Protein AF-A0A8J1LVQ1-F1 (afdb_monomer)

Secondary structure (DSSP, 8-state):
--------PPP---PPP---------S--TTSSS-SS--HHHHHHHHHHHHSTT-SPS--EEEESS--S-SEEEEEEE-GGG-EEEEEEEEEHHHHTTS-HHHHHHHHHHHHHHHHHHHTT-PPTT-TTSHHHHH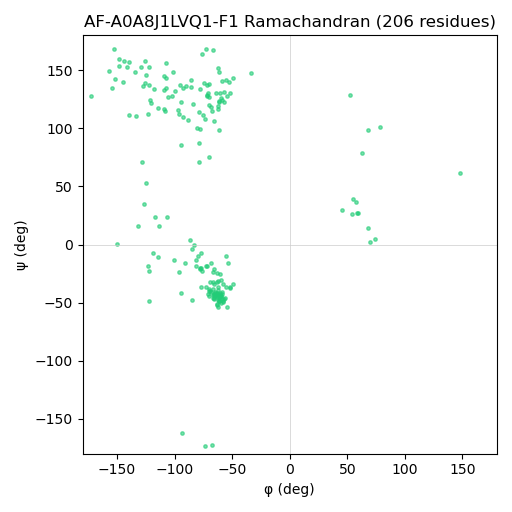HHHHHHHHH-----SS---HHHHHHH--EEEEESSTT--EEEESSS----TTSTTHHHHHHHT---EEEEE--

pLDDT: mean 83.41, std 20.96, range [28.72, 98.12]

Foldseek 3Di:
DDDDDDDDDDDDDDDDDPDDDDDDDDDPQPQQDDDLDDPLLVLCCVCCVPQVVVLQDDEAEEEDQPDLPDQKDKDFDADPPRAGPHIYIYGYSQQSSVDGSLVVSLRSVLNVLLSSCRSVVNQDPPDSCDPSNVVSQVVCCVNRVRDRDPDDPSPVSSQVLQQWWWFWPWPVRDIDTHNDPDADDPVDPCVVVCCVPTVTGTDTDGHD

Nearest PDB structures (foldseek):
  6mdx-assembly1_A  TM=6.547E-01  e=2.064E-19  Homo sapiens
  6mdw-assembly1_A  TM=6.511E-01  e=7.606E-19  Homo sapiens
  3o0y-assembly2_B  TM=4.676E-01  e=1.220E+00  Colwellia psychrerythraea 34H
  5yfd-assembly2_B  TM=4.298E-01  e=2.797E+00  Desarmillaria tabescens

Solvent-accessible surface area (backbone atoms only — not comparable to full-atom values): 12864 Å² total; per-residue (Å²): 134,89,81,92,87,80,88,82,79,86,84,76,84,83,73,80,81,82,79,85,78,81,86,78,88,84,69,85,56,82,58,73,68,90,61,92,72,66,62,50,52,62,50,49,54,53,47,27,51,74,75,49,76,53,68,61,71,96,59,59,45,43,78,28,88,79,40,65,85,50,56,48,46,62,49,70,42,63,47,82,91,75,37,57,73,43,57,33,38,38,32,10,42,71,42,43,69,78,46,63,50,51,59,52,54,34,36,50,51,52,36,47,51,54,48,43,28,38,72,71,70,54,61,44,89,98,33,94,71,29,71,58,47,50,50,54,46,50,52,48,21,68,76,71,68,50,82,56,61,97,75,78,90,53,64,68,52,40,55,68,48,34,45,26,32,28,33,28,75,29,88,72,56,49,73,49,72,29,68,54,98,65,79,91,50,81,91,40,86,65,37,60,56,44,48,76,76,49,61,47,52,72,44,78,75,46,75,121

Radius of gyration: 24.04 Å; Cα contacts (8 Å, |Δi|>4): 274; chains: 1; bounding box: 46×49×93 Å

Mean predicted aligned error: 10.13 Å

Sequence (208 aa):
MRSYGTYFPMKTEKKMAAVNFRCRKSAPRVWETIDPYPDLQALFHEFNQRFFSGMLPEMEVKWSTKMTRAAGMTHHLLGDNDNCVQCKIHLSQPILELRPRRDTVESLLHEMIHAYLCVTKSKDPGDDHGPNFQHLMGILNETLGTNIAIQHNFHKEVEALKKHQWECDGPCKKIVKRARNLAPSAKERWFQEHEQTCGGNFIKTSEP

InterPro domains:
  IPR006640 SprT-like [PF10263] (40-152)
  IPR006640 SprT-like [SM00731] (38-205)
  IPR044245 SprT-like domain-containing protein Spartan [PTHR21220] (31-208)
  IPR055220 Spartan-like, zinc binding domain [PF22934] (163-204)

Organism: Xenopus laevis (NCBI:txid8355)

Structure (mmCIF, N/CA/C/O backbone):
data_AF-A0A8J1LVQ1-F1
#
_entry.id   AF-A0A8J1LVQ1-F1
#
loop_
_atom_site.group_PDB
_atom_site.id
_atom_site.type_symbol
_atom_site.label_atom_id
_atom_site.label_alt_id
_atom_site.label_comp_id
_atom_site.label_asym_id
_atom_site.label_entity_id
_atom_site.label_seq_id
_atom_site.pdbx_PDB_ins_code
_atom_site.Cartn_x
_atom_site.Cartn_y
_atom_site.Cartn_z
_atom_site.occupancy
_atom_site.B_iso_or_equiv
_atom_site.auth_seq_id
_atom_site.auth_comp_id
_atom_site.auth_asym_id
_atom_site.auth_atom_id
_atom_site.pdbx_PDB_model_num
ATOM 1 N N . MET A 1 1 ? -16.134 26.467 69.463 1.00 35.19 1 MET A N 1
ATOM 2 C CA . MET A 1 1 ? -16.869 26.673 68.193 1.00 35.19 1 MET A CA 1
ATOM 3 C C . MET A 1 1 ? -15.940 26.353 67.023 1.00 35.19 1 MET A C 1
ATOM 5 O O . MET A 1 1 ? -14.747 26.574 67.154 1.00 35.19 1 MET A O 1
ATOM 9 N N . ARG A 1 2 ? -16.522 25.774 65.961 1.00 29.47 2 ARG A N 1
ATOM 10 C CA . ARG A 1 2 ? -16.009 25.366 64.624 1.00 29.47 2 ARG A CA 1
ATOM 11 C C . ARG A 1 2 ? -14.903 26.278 64.042 1.00 29.47 2 ARG A C 1
ATOM 13 O O . ARG A 1 2 ? -14.929 27.467 64.313 1.00 29.47 2 ARG A O 1
ATOM 20 N N . SER A 1 3 ? -13.931 25.792 63.258 1.00 30.66 3 SER A N 1
ATOM 21 C CA . SER A 1 3 ? -14.021 25.383 61.829 1.00 30.66 3 SER A CA 1
ATOM 22 C C . SER A 1 3 ? -12.685 24.710 61.420 1.00 30.66 3 SER A C 1
ATOM 24 O O . SER A 1 3 ? -11.649 25.217 61.827 1.00 30.66 3 SER A O 1
ATOM 26 N N . TYR A 1 4 ? -12.580 23.504 60.836 1.00 28.72 4 TYR A N 1
ATOM 27 C CA . TYR A 1 4 ? -12.864 23.024 59.459 1.00 28.72 4 TYR A CA 1
ATOM 28 C C . TYR A 1 4 ? -12.210 23.808 58.300 1.00 28.72 4 TYR A C 1
ATOM 30 O O . TYR A 1 4 ? -12.410 25.016 58.198 1.00 28.72 4 TYR A O 1
ATOM 38 N N . GLY A 1 5 ? -11.519 23.080 57.399 1.00 28.94 5 GLY A N 1
ATOM 39 C CA . GLY A 1 5 ? -11.063 23.547 56.072 1.00 28.94 5 GLY A CA 1
ATOM 40 C C . GLY A 1 5 ? -9.736 22.926 55.586 1.00 28.94 5 GLY A C 1
ATOM 41 O O . GLY A 1 5 ? -8.716 23.594 55.616 1.00 28.94 5 GLY A O 1
ATOM 42 N N . THR A 1 6 ? -9.630 21.604 55.396 1.00 30.08 6 THR A N 1
ATOM 43 C CA . THR A 1 6 ? -9.779 20.862 54.112 1.00 30.08 6 THR A CA 1
ATOM 44 C C . THR A 1 6 ? -8.569 20.901 53.162 1.00 30.08 6 THR A C 1
ATOM 46 O O . THR A 1 6 ? -8.391 21.834 52.385 1.00 30.08 6 THR A O 1
ATOM 49 N N . TYR A 1 7 ? -7.814 19.795 53.177 1.00 28.86 7 TYR A N 1
ATOM 50 C CA . TYR A 1 7 ? -6.967 19.300 52.087 1.00 28.86 7 TYR A CA 1
ATOM 51 C C . TYR A 1 7 ? -7.825 19.015 50.840 1.00 28.86 7 TYR A C 1
ATOM 53 O O . TYR A 1 7 ? -8.829 18.307 50.934 1.00 28.86 7 TYR A O 1
ATOM 61 N N . PHE A 1 8 ? -7.413 19.516 49.675 1.00 29.88 8 PHE A N 1
ATOM 62 C CA . PHE A 1 8 ? -7.948 19.123 48.367 1.00 29.88 8 PHE A CA 1
ATOM 63 C C . PHE A 1 8 ? -7.025 18.067 47.734 1.00 29.88 8 PHE A C 1
ATOM 65 O O . PHE A 1 8 ? -5.882 18.397 47.421 1.00 29.88 8 PHE A O 1
ATOM 72 N N . PRO A 1 9 ? -7.477 16.821 47.502 1.00 31.97 9 PRO A N 1
ATOM 73 C CA . PRO A 1 9 ? -6.774 15.891 46.632 1.00 31.97 9 PRO A CA 1
ATOM 74 C C . PRO A 1 9 ? -7.180 16.092 45.163 1.00 31.97 9 PRO A C 1
ATOM 76 O O . PRO A 1 9 ? -8.350 16.325 44.844 1.00 31.97 9 PRO A O 1
ATOM 79 N N . MET A 1 10 ? -6.189 15.972 44.272 1.00 30.75 10 MET A N 1
ATOM 80 C CA . MET A 1 10 ? -6.348 15.931 42.816 1.00 30.75 10 MET A CA 1
ATOM 81 C C . MET A 1 10 ? -7.333 14.827 42.411 1.00 30.75 10 MET A C 1
ATOM 83 O O . MET A 1 10 ? -7.206 13.669 42.810 1.00 30.75 10 MET A O 1
ATOM 87 N N . LYS A 1 11 ? -8.329 15.200 41.605 1.00 32.69 11 LYS A N 1
ATOM 88 C CA . LYS A 1 11 ? -9.339 14.292 41.067 1.00 32.69 11 LYS A CA 1
ATOM 89 C C . LYS A 1 11 ? -8.835 13.580 39.805 1.00 32.69 11 LYS A C 1
ATOM 91 O O . LYS A 1 11 ? -8.587 14.211 38.786 1.00 32.69 11 LYS A O 1
ATOM 96 N N . THR A 1 12 ? -8.832 12.252 39.917 1.00 32.44 12 THR A N 1
ATOM 97 C CA . THR A 1 12 ? -9.333 11.250 38.956 1.00 32.44 12 THR A CA 1
ATOM 98 C C . THR A 1 12 ? -8.611 11.066 37.618 1.00 32.44 12 THR A C 1
ATOM 100 O O . THR A 1 12 ? -8.945 11.694 36.616 1.00 32.44 12 THR A O 1
ATOM 103 N N . GLU A 1 13 ? -7.755 10.042 37.585 1.00 31.84 13 GLU A N 1
ATOM 104 C CA . GLU A 1 13 ? -7.474 9.220 36.406 1.00 31.84 13 GLU A CA 1
ATOM 105 C C . GLU A 1 13 ? -8.759 8.505 35.949 1.00 31.84 13 GLU A C 1
ATOM 107 O O . GLU A 1 13 ? -9.385 7.762 36.713 1.00 31.84 13 GLU A O 1
ATOM 112 N N . LYS A 1 14 ? -9.165 8.697 34.690 1.00 35.66 14 LYS A N 1
ATOM 113 C CA . LYS A 1 14 ? -10.165 7.830 34.057 1.00 35.66 14 LYS A CA 1
ATOM 114 C C . LYS A 1 14 ? -9.476 6.529 33.651 1.00 35.66 14 LYS A C 1
ATOM 116 O O . LYS A 1 14 ? -8.812 6.468 32.622 1.00 35.66 14 LYS A O 1
ATOM 121 N N . LYS A 1 15 ? -9.646 5.489 34.469 1.00 32.44 15 LYS A N 1
ATOM 122 C CA . LYS A 1 15 ? -9.309 4.107 34.109 1.00 32.44 15 LYS A CA 1
ATOM 123 C C . LYS A 1 15 ? -10.114 3.699 32.874 1.00 32.44 15 LYS 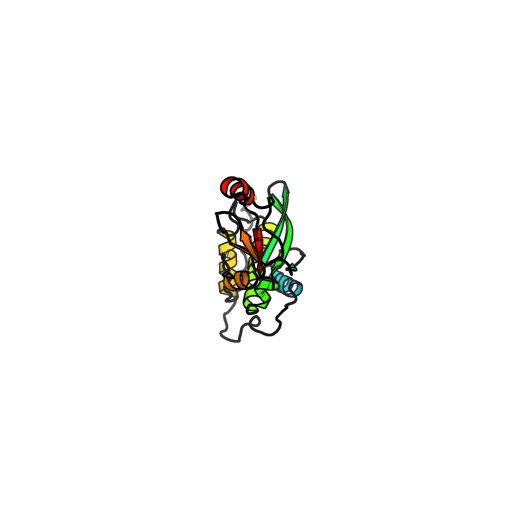A C 1
ATOM 125 O O . LYS A 1 15 ? -11.342 3.781 32.890 1.00 32.44 15 LYS A O 1
ATOM 130 N N . MET A 1 16 ? -9.427 3.252 31.825 1.00 32.31 16 MET A N 1
ATOM 131 C CA . MET A 1 16 ? -10.064 2.550 30.714 1.00 32.31 16 MET A CA 1
ATOM 132 C C . MET A 1 16 ? -10.750 1.293 31.254 1.00 32.31 16 MET A C 1
ATOM 134 O O . MET A 1 16 ? -10.144 0.500 31.975 1.00 32.31 16 MET A O 1
ATOM 138 N N . ALA A 1 17 ? -12.040 1.148 30.960 1.00 30.98 17 ALA A N 1
ATOM 139 C CA . ALA A 1 17 ? -12.800 -0.031 31.335 1.00 30.98 17 ALA A CA 1
ATOM 140 C C . ALA A 1 17 ? -12.293 -1.229 30.521 1.00 30.98 17 ALA A C 1
ATOM 142 O O . ALA A 1 17 ? -12.378 -1.234 29.295 1.00 30.98 17 ALA A O 1
ATOM 143 N N . ALA A 1 18 ? -11.770 -2.243 31.209 1.00 32.47 18 ALA A N 1
ATOM 144 C CA . ALA A 1 18 ? -11.443 -3.526 30.608 1.00 32.47 18 ALA A CA 1
ATOM 145 C C . ALA A 1 18 ? -12.742 -4.204 30.145 1.00 32.47 18 ALA A C 1
ATOM 147 O O . ALA A 1 18 ? -13.538 -4.677 30.961 1.00 32.47 18 ALA A O 1
ATOM 148 N N . VAL A 1 19 ? -12.978 -4.227 28.833 1.00 38.50 19 VAL A N 1
ATOM 149 C CA . VAL A 1 19 ? -14.066 -5.007 28.240 1.00 38.50 19 VAL A CA 1
ATOM 150 C C . VAL A 1 19 ? -13.639 -6.472 28.251 1.00 38.50 19 VAL A C 1
ATOM 152 O O . VAL A 1 19 ? -12.694 -6.877 27.582 1.00 38.50 19 VAL A O 1
ATOM 155 N N . ASN A 1 20 ? -14.322 -7.264 29.070 1.00 33.19 20 ASN A N 1
ATOM 156 C CA . ASN A 1 20 ? -14.016 -8.667 29.310 1.00 33.19 20 ASN A CA 1
ATOM 157 C C . ASN A 1 20 ? -14.553 -9.525 28.144 1.00 33.19 20 ASN A C 1
ATOM 159 O O . ASN A 1 20 ? -15.691 -9.998 28.180 1.00 33.19 20 ASN A O 1
ATOM 163 N N . PHE A 1 21 ? -13.762 -9.698 27.081 1.00 41.31 21 PHE A N 1
ATOM 164 C CA . PHE A 1 21 ? -14.104 -10.586 25.966 1.00 41.31 21 PHE A CA 1
ATOM 165 C C . PHE A 1 21 ? -13.784 -12.042 26.331 1.00 41.31 21 PHE A C 1
ATOM 167 O O . PHE A 1 21 ? -12.647 -12.501 26.260 1.00 41.31 21 PHE A O 1
ATOM 174 N N . ARG A 1 22 ? -14.810 -12.807 26.721 1.00 37.56 22 ARG A N 1
ATOM 175 C CA . ARG A 1 22 ? -14.699 -14.268 26.840 1.00 37.56 22 ARG A CA 1
ATOM 176 C C . ARG A 1 22 ? -14.527 -14.891 25.451 1.00 37.56 22 ARG A C 1
ATOM 178 O O . ARG A 1 22 ? -15.451 -14.878 24.641 1.00 37.56 22 ARG A O 1
ATOM 185 N N . CYS A 1 23 ? -13.365 -15.499 25.224 1.00 39.59 23 CYS A N 1
ATOM 186 C CA . CYS A 1 23 ? -13.054 -16.332 24.065 1.00 39.59 23 CYS A CA 1
ATOM 187 C C . CYS A 1 23 ? -13.969 -17.575 24.020 1.00 39.59 23 CYS A C 1
ATOM 189 O O . CYS A 1 23 ? -13.933 -18.420 24.916 1.00 39.59 23 CYS A O 1
ATOM 191 N N . ARG A 1 24 ? -14.797 -17.699 22.974 1.00 40.06 24 ARG A N 1
ATOM 192 C CA . ARG A 1 24 ? -15.451 -18.961 22.580 1.00 40.06 24 ARG A CA 1
ATOM 193 C C . ARG A 1 24 ? -14.757 -19.483 21.323 1.00 40.06 24 ARG A C 1
ATOM 195 O O . ARG A 1 24 ? -14.629 -18.752 20.346 1.00 40.06 24 ARG A O 1
ATOM 202 N N . LYS A 1 25 ? -14.304 -20.740 21.353 1.00 41.50 25 LYS A N 1
ATOM 203 C CA . LYS A 1 25 ? -13.626 -21.391 20.224 1.00 41.50 25 LYS A CA 1
ATOM 204 C C . LYS A 1 25 ? -14.600 -21.789 19.100 1.00 41.50 25 LYS A C 1
ATOM 206 O O . LYS A 1 25 ? -15.669 -22.328 19.368 1.00 41.50 25 LYS A O 1
ATOM 211 N N . SER A 1 26 ? -14.111 -21.559 17.875 1.00 50.88 26 SER A N 1
ATOM 212 C CA . SER A 1 26 ? -14.359 -22.233 16.584 1.00 50.88 26 SER A CA 1
ATOM 213 C C . SER A 1 26 ? -15.767 -22.225 15.969 1.00 50.88 26 SER A C 1
ATOM 215 O O . SER A 1 26 ? -16.447 -23.246 15.932 1.00 50.88 26 SER A O 1
ATOM 217 N N . ALA A 1 27 ? -16.110 -21.096 15.348 1.00 42.81 27 ALA A N 1
ATOM 218 C CA . ALA A 1 27 ? -16.734 -21.059 14.019 1.00 42.81 27 ALA A CA 1
ATOM 219 C C . ALA A 1 27 ? -15.662 -20.550 13.023 1.00 42.81 27 ALA A C 1
ATOM 221 O O . ALA A 1 27 ? -14.738 -19.871 13.492 1.00 42.81 27 ALA A O 1
ATOM 222 N N . PRO A 1 28 ? -15.730 -20.839 11.703 1.00 48.25 28 PRO A N 1
ATOM 223 C CA . PRO A 1 28 ? -14.916 -20.095 10.745 1.00 48.25 28 PRO A CA 1
ATOM 224 C C . PRO A 1 28 ? -15.163 -18.619 11.010 1.00 48.25 28 PRO A C 1
ATOM 226 O O . PRO A 1 28 ? -16.312 -18.202 11.210 1.00 48.25 28 PRO A O 1
ATOM 229 N N . ARG A 1 29 ? -14.087 -17.848 11.144 1.00 58.91 29 ARG A N 1
ATOM 230 C CA . ARG A 1 29 ? -14.242 -16.445 11.517 1.00 58.91 29 ARG A CA 1
ATOM 231 C C . ARG A 1 29 ? -15.117 -15.786 10.457 1.00 58.91 29 ARG A C 1
ATOM 233 O O . ARG A 1 29 ? -14.965 -16.085 9.279 1.00 58.91 29 ARG A O 1
ATOM 240 N N . VAL A 1 30 ? -16.022 -14.890 10.850 1.00 55.16 30 VAL A N 1
ATOM 241 C CA . VAL A 1 30 ? -16.975 -14.216 9.934 1.00 55.16 30 VAL A CA 1
ATOM 242 C C . VAL A 1 30 ? -16.261 -13.538 8.741 1.00 55.16 30 VAL A C 1
ATOM 244 O O . VAL A 1 30 ? -16.861 -13.245 7.715 1.00 55.16 30 VAL A O 1
ATOM 247 N N . TRP A 1 31 ? -14.946 -13.346 8.849 1.00 61.50 31 TRP A N 1
ATOM 248 C CA . TRP A 1 31 ? -14.039 -12.804 7.844 1.00 61.50 31 TRP A CA 1
ATOM 249 C C . TRP A 1 31 ? -13.483 -13.829 6.823 1.00 61.50 31 TRP A C 1
ATOM 251 O O . TRP A 1 31 ? -12.771 -13.419 5.908 1.00 61.50 31 TRP A O 1
ATOM 261 N N . GLU A 1 32 ? -13.782 -15.131 6.943 1.00 59.62 32 GLU A N 1
ATOM 262 C CA . GLU A 1 32 ? -13.185 -16.210 6.131 1.00 59.62 32 GLU A CA 1
ATOM 263 C C . GLU A 1 32 ? -13.958 -16.553 4.826 1.00 59.62 32 GLU A C 1
ATOM 265 O O . GLU A 1 32 ? -13.340 -17.122 3.934 1.00 59.62 32 GLU A O 1
ATOM 270 N N . THR A 1 33 ? -15.230 -16.148 4.626 1.00 55.62 33 THR A N 1
ATOM 271 C CA . THR A 1 33 ? -15.999 -16.178 3.333 1.00 55.62 33 THR A CA 1
ATOM 272 C C . THR A 1 33 ? -17.155 -15.136 3.397 1.00 55.62 33 THR A C 1
ATOM 274 O O . THR A 1 33 ? -17.589 -14.842 4.504 1.00 55.62 33 THR A O 1
ATOM 277 N N . ILE A 1 34 ? -17.687 -14.434 2.369 1.00 54.03 34 ILE A N 1
ATOM 278 C CA . ILE A 1 34 ? -18.205 -14.819 1.024 1.00 54.03 34 ILE A CA 1
ATOM 279 C C . ILE A 1 34 ? -18.033 -13.702 -0.053 1.00 54.03 34 ILE A C 1
ATOM 281 O O . ILE A 1 34 ? -18.391 -13.907 -1.206 1.00 54.03 34 ILE A O 1
ATOM 285 N N . ASP A 1 35 ? -17.459 -12.535 0.251 1.00 62.31 35 ASP A N 1
ATOM 286 C CA . ASP A 1 35 ? -17.369 -11.431 -0.728 1.00 62.31 35 ASP A CA 1
ATOM 287 C C . ASP A 1 35 ? -15.909 -11.111 -1.117 1.00 62.31 35 ASP A C 1
ATOM 289 O O . ASP A 1 35 ? -15.136 -10.727 -0.224 1.00 62.31 35 ASP A O 1
ATOM 293 N N . PRO A 1 36 ? -15.507 -11.277 -2.400 1.00 62.47 36 PRO A N 1
ATOM 294 C CA . PRO A 1 36 ? -14.182 -10.881 -2.885 1.00 62.47 36 PRO A CA 1
ATOM 295 C C . PRO A 1 36 ? -13.964 -9.360 -2.853 1.00 62.47 36 PRO A C 1
ATOM 297 O O . PRO A 1 36 ? -12.818 -8.923 -2.801 1.00 62.47 36 PRO A O 1
ATOM 300 N N . TYR A 1 37 ? -15.035 -8.561 -2.821 1.00 70.00 37 TYR A N 1
ATOM 301 C CA . TYR A 1 37 ? -14.987 -7.100 -2.805 1.00 70.00 37 TYR A CA 1
ATOM 302 C C . TYR A 1 37 ? -15.833 -6.535 -1.667 1.00 70.00 37 TYR A C 1
ATOM 304 O O . TYR A 1 37 ? -16.860 -5.909 -1.933 1.00 70.00 37 TYR A O 1
ATOM 312 N N . PRO A 1 38 ? -15.400 -6.699 -0.400 1.00 83.56 38 PRO A N 1
ATOM 313 C CA . PRO A 1 38 ? -16.098 -6.057 0.699 1.00 83.56 38 PRO A CA 1
ATOM 314 C C . PRO A 1 38 ? -16.351 -4.582 0.428 1.00 83.56 38 PRO A C 1
ATOM 316 O O . PRO A 1 38 ? -15.468 -3.866 -0.060 1.00 83.56 38 PRO A O 1
ATOM 319 N N . ASP A 1 39 ? -17.506 -4.116 0.886 1.00 90.88 39 ASP A N 1
ATOM 320 C CA . ASP A 1 39 ? -17.707 -2.701 1.146 1.00 90.88 39 ASP A CA 1
ATOM 321 C C . ASP A 1 39 ? -16.707 -2.252 2.227 1.00 90.88 39 ASP A C 1
ATOM 323 O O . ASP A 1 39 ? -16.891 -2.474 3.429 1.00 90.88 39 ASP A O 1
ATOM 327 N N . LEU A 1 40 ? -15.602 -1.656 1.774 1.00 94.44 40 LEU A N 1
ATOM 328 C CA . LEU A 1 40 ? -14.538 -1.167 2.645 1.00 94.44 40 LEU A CA 1
ATOM 329 C C . LEU A 1 40 ? -15.028 -0.059 3.571 1.00 94.44 40 LEU A C 1
ATOM 331 O O . LEU A 1 40 ? -14.548 0.042 4.698 1.00 94.44 40 LEU A O 1
ATOM 335 N N . GLN A 1 41 ? -15.983 0.753 3.115 1.00 95.88 41 GLN A N 1
ATOM 336 C CA . GLN A 1 41 ? -16.526 1.832 3.920 1.00 95.88 41 GLN A CA 1
ATOM 337 C C . GLN A 1 41 ? -17.377 1.245 5.052 1.00 95.88 41 GLN A C 1
ATOM 339 O O . GLN A 1 41 ? -17.237 1.670 6.197 1.00 95.88 41 GLN A O 1
ATOM 344 N N . ALA A 1 42 ? -18.203 0.232 4.781 1.00 93.56 42 ALA A N 1
ATOM 345 C CA . ALA A 1 42 ? -18.962 -0.469 5.819 1.00 93.56 42 ALA A CA 1
ATOM 346 C C . ALA A 1 42 ? -18.043 -1.160 6.843 1.00 93.56 42 ALA A C 1
ATOM 348 O O . ALA A 1 42 ? -18.231 -0.984 8.050 1.00 93.56 42 ALA A O 1
ATOM 349 N N . LEU A 1 43 ? -17.007 -1.875 6.378 1.00 93.25 43 LEU A N 1
ATOM 350 C CA . LEU A 1 43 ? -16.015 -2.504 7.261 1.00 93.25 43 LEU A CA 1
ATOM 351 C C . LEU A 1 43 ? -15.289 -1.478 8.134 1.00 93.25 43 LEU A C 1
ATOM 353 O O . LEU A 1 43 ? -15.136 -1.691 9.334 1.00 93.25 43 LEU A O 1
ATOM 357 N N . PHE A 1 44 ? -14.875 -0.352 7.550 1.00 96.50 44 PHE A N 1
ATOM 358 C CA . PHE A 1 44 ? -14.243 0.734 8.290 1.00 96.50 44 PHE A CA 1
ATOM 359 C C . PHE A 1 44 ? -15.140 1.245 9.422 1.00 96.50 44 PHE A C 1
ATOM 361 O O . PHE A 1 44 ? -14.675 1.373 10.553 1.00 96.50 44 PHE A O 1
ATOM 368 N N . HIS A 1 45 ? -16.426 1.498 9.152 1.00 96.12 45 HIS A N 1
ATOM 369 C CA . HIS A 1 45 ? -17.359 1.962 10.180 1.00 96.12 45 HIS A CA 1
ATOM 370 C C . HIS A 1 45 ? -17.528 0.932 11.301 1.00 96.12 45 HIS A C 1
ATOM 372 O O . HIS A 1 45 ? -17.471 1.293 12.478 1.00 96.12 45 HIS A O 1
ATOM 378 N N . GLU A 1 46 ? -17.684 -0.348 10.955 1.00 93.75 46 GLU A N 1
ATOM 379 C CA . GLU A 1 46 ? -17.790 -1.433 11.934 1.00 93.75 46 GLU A CA 1
ATOM 380 C C . GLU A 1 46 ? -16.540 -1.514 12.821 1.00 93.75 46 GLU A C 1
ATOM 382 O O . GLU A 1 46 ? -16.642 -1.534 14.052 1.00 93.75 46 GLU A O 1
ATOM 387 N N . PHE A 1 47 ? -15.355 -1.528 12.211 1.00 94.94 47 PHE A N 1
ATOM 388 C CA . PHE A 1 47 ? -14.086 -1.622 12.926 1.00 94.94 47 PHE A CA 1
ATOM 389 C C . PHE A 1 47 ? -13.807 -0.377 13.761 1.00 94.94 47 PHE A C 1
ATOM 391 O O . PHE A 1 47 ? -13.345 -0.504 14.894 1.00 94.94 47 PHE A O 1
ATOM 398 N N . ASN A 1 48 ? -14.144 0.814 13.264 1.00 96.88 48 ASN A N 1
ATOM 399 C CA . ASN A 1 48 ? -13.989 2.054 14.014 1.00 96.88 48 ASN A CA 1
ATOM 400 C C . ASN A 1 48 ? -14.779 1.994 15.327 1.00 96.88 48 ASN A C 1
ATOM 402 O O . ASN A 1 48 ? -14.224 2.225 16.401 1.00 96.88 48 ASN A O 1
ATOM 406 N N . GLN A 1 49 ? -16.054 1.601 15.260 1.00 95.44 49 GLN A N 1
ATOM 407 C CA . GLN A 1 49 ? -16.902 1.493 16.447 1.00 95.44 49 GLN A CA 1
ATOM 408 C C . GLN A 1 49 ? -16.419 0.408 17.413 1.00 95.44 49 GLN A C 1
ATOM 410 O O . GLN A 1 49 ? -16.372 0.631 18.621 1.00 95.44 49 GLN A O 1
ATOM 415 N N . ARG A 1 50 ? -16.044 -0.766 16.897 1.00 92.50 50 ARG A N 1
ATOM 416 C CA . ARG A 1 50 ? -15.685 -1.913 17.742 1.00 92.50 50 ARG A CA 1
ATOM 417 C C . ARG A 1 50 ? -14.293 -1.823 18.353 1.00 92.50 50 ARG A C 1
ATOM 419 O O . ARG A 1 50 ? -14.109 -2.284 19.475 1.00 92.50 50 ARG A O 1
ATOM 426 N N . PHE A 1 51 ? -13.326 -1.285 17.617 1.00 93.50 51 PHE A N 1
ATOM 427 C CA . PHE A 1 51 ? -11.904 -1.442 17.940 1.00 93.50 51 PHE A CA 1
ATOM 428 C C . PHE A 1 51 ? -11.169 -0.121 18.141 1.00 93.50 51 PHE A C 1
ATOM 430 O O . PHE A 1 51 ? -10.179 -0.086 18.864 1.00 93.50 51 PHE A O 1
ATOM 437 N N . PHE A 1 52 ? -11.682 0.973 17.578 1.00 95.56 52 PHE A N 1
ATOM 438 C CA . PHE A 1 52 ? -11.091 2.308 17.711 1.00 95.56 52 PHE A CA 1
ATOM 439 C C . PHE A 1 52 ? -11.9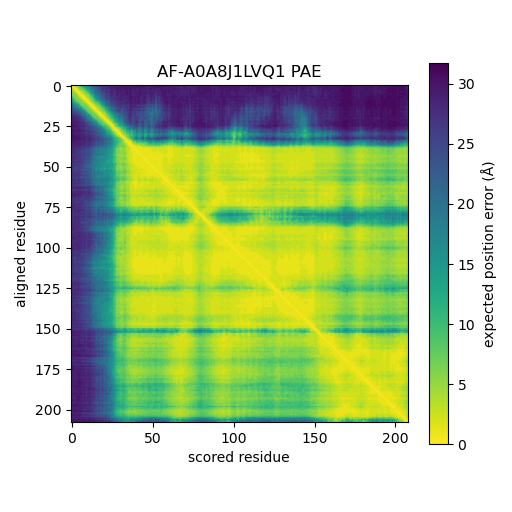87 3.267 18.509 1.00 95.56 52 PHE A C 1
ATOM 441 O O . PHE A 1 52 ? -11.779 4.478 18.496 1.00 95.56 52 PHE A O 1
ATOM 448 N N . SER A 1 53 ? -12.977 2.731 19.237 1.00 94.88 53 SER A N 1
ATOM 449 C CA . SER A 1 53 ? -13.915 3.479 20.094 1.00 94.88 53 SER A CA 1
ATOM 450 C C . SER A 1 53 ? -14.653 4.624 19.382 1.00 94.88 53 SER A C 1
ATOM 452 O O . SER A 1 53 ? -15.019 5.613 20.014 1.00 94.88 53 SER A O 1
ATOM 454 N N . GLY A 1 54 ? -14.830 4.528 18.062 1.00 95.56 54 GLY A N 1
ATOM 455 C CA . GLY A 1 54 ? -15.428 5.588 17.253 1.00 95.56 54 GLY A CA 1
ATOM 456 C C . GLY A 1 54 ? -14.573 6.856 17.131 1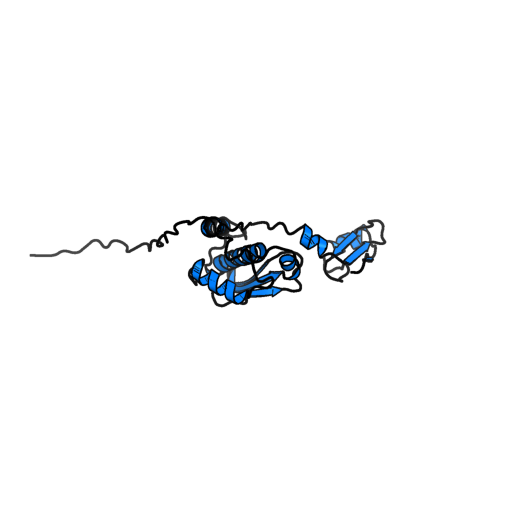.00 95.56 54 GLY A C 1
ATOM 457 O O . GLY A 1 54 ? -15.098 7.888 16.725 1.00 95.56 54 GLY A O 1
ATOM 458 N N . MET A 1 55 ? -13.286 6.815 17.499 1.00 94.62 55 MET A N 1
ATOM 459 C CA . MET A 1 55 ? -12.407 7.991 17.481 1.00 94.62 55 MET A CA 1
ATOM 460 C C . MET A 1 55 ? -11.908 8.364 16.084 1.00 94.62 55 MET A C 1
ATOM 462 O O . MET A 1 55 ? -11.485 9.502 15.881 1.00 94.62 55 MET A O 1
ATOM 466 N N . LEU A 1 56 ? -11.935 7.438 15.118 1.00 94.94 56 LEU A N 1
ATOM 467 C CA . LEU A 1 56 ? -11.586 7.783 13.743 1.00 94.94 56 LEU A CA 1
ATOM 468 C C . LEU A 1 56 ? -12.711 8.644 13.147 1.00 94.94 56 LEU A C 1
ATOM 470 O O . LEU A 1 56 ? -13.873 8.229 13.206 1.00 94.94 56 LEU A O 1
ATOM 474 N N . PRO A 1 57 ? -12.398 9.817 12.567 1.00 93.50 57 PRO A N 1
ATOM 475 C CA . PRO A 1 57 ? -13.394 10.637 11.897 1.00 93.50 57 PRO A CA 1
ATOM 476 C C . PRO A 1 57 ? -13.911 9.928 10.645 1.00 93.50 57 PRO A C 1
ATOM 478 O O . PRO A 1 57 ? -13.316 8.963 10.156 1.00 93.50 57 PRO A O 1
ATOM 481 N N . GLU A 1 58 ? -15.002 10.447 10.090 1.00 92.25 58 GLU A N 1
ATOM 482 C CA . GLU A 1 58 ? -15.431 10.041 8.758 1.00 92.25 58 GLU A CA 1
ATOM 483 C C . GLU A 1 58 ? -14.300 10.309 7.754 1.00 92.25 58 GLU A C 1
ATOM 485 O O . GLU A 1 58 ? -13.789 11.427 7.642 1.00 92.25 58 GLU A O 1
ATOM 490 N N . MET A 1 59 ? -13.867 9.259 7.057 1.00 93.50 59 MET A N 1
ATOM 491 C CA . MET A 1 59 ? -12.776 9.335 6.095 1.00 93.50 59 MET A CA 1
ATOM 492 C C . MET A 1 59 ? -13.015 8.433 4.895 1.00 93.50 59 MET A C 1
ATOM 494 O O . MET A 1 59 ? -13.764 7.457 4.950 1.00 93.50 59 MET A O 1
ATOM 498 N N . GLU A 1 60 ? -12.340 8.774 3.801 1.00 95.31 60 GLU A N 1
ATOM 499 C CA . GLU A 1 60 ? -12.371 7.985 2.580 1.00 95.31 60 GLU A CA 1
ATOM 500 C C . GLU A 1 60 ? -11.623 6.666 2.782 1.00 95.31 60 GLU A C 1
ATOM 502 O O . GLU A 1 60 ? -10.413 6.676 3.027 1.00 95.31 60 GLU A O 1
ATOM 507 N N . VAL A 1 61 ? -12.335 5.550 2.599 1.00 97.44 61 VAL A N 1
ATOM 508 C CA . VAL A 1 61 ? -11.746 4.213 2.507 1.00 97.44 61 VAL A CA 1
ATOM 509 C C . VAL A 1 61 ? -12.151 3.582 1.179 1.00 97.44 61 VAL A C 1
ATOM 511 O O . VAL A 1 61 ? -13.328 3.319 0.942 1.00 97.44 61 VAL A O 1
ATOM 514 N N . LYS A 1 62 ? -11.191 3.382 0.268 1.00 96.62 62 LYS A N 1
ATOM 515 C CA . LYS A 1 62 ? -11.487 2.967 -1.117 1.00 96.62 62 LYS A CA 1
ATOM 516 C C . LYS A 1 62 ? -10.515 1.938 -1.674 1.00 96.62 62 LYS A C 1
ATOM 518 O O . LYS A 1 62 ? -9.354 1.850 -1.283 1.00 96.62 62 LYS A O 1
ATOM 523 N N . TRP A 1 63 ? -10.995 1.210 -2.674 1.00 96.88 63 TRP A N 1
ATOM 524 C CA . TRP A 1 63 ? -10.163 0.385 -3.536 1.00 96.88 63 TRP A CA 1
ATOM 525 C C . TRP A 1 63 ? -9.322 1.248 -4.484 1.00 96.88 63 TRP A C 1
ATOM 527 O O . TRP A 1 63 ? -9.813 2.197 -5.097 1.00 96.88 63 TRP A O 1
ATOM 537 N N . SER A 1 64 ? -8.052 0.885 -4.640 1.00 96.00 64 SER A N 1
ATOM 538 C CA . SER A 1 64 ? -7.133 1.439 -5.628 1.00 96.00 64 SER A CA 1
ATOM 539 C C . SER A 1 64 ? -6.839 0.408 -6.707 1.00 96.00 64 SER A C 1
ATOM 541 O O . SER A 1 64 ? -6.183 -0.604 -6.463 1.00 96.00 64 SER A O 1
ATOM 543 N N . THR A 1 65 ? -7.240 0.718 -7.938 1.00 94.62 65 THR A N 1
ATOM 544 C CA . THR A 1 65 ? -6.959 -0.093 -9.136 1.00 94.62 65 THR A CA 1
ATOM 545 C C . THR A 1 65 ? -5.524 0.058 -9.648 1.00 94.62 65 THR A C 1
ATOM 547 O O . THR A 1 65 ? -5.111 -0.641 -10.570 1.00 94.62 65 THR A O 1
ATOM 550 N N . LYS A 1 66 ? -4.745 0.992 -9.082 1.00 93.81 66 LYS A N 1
ATOM 551 C CA . LYS A 1 66 ? -3.394 1.352 -9.558 1.00 93.81 66 LYS A CA 1
ATOM 552 C C . LYS A 1 66 ? -2.285 1.017 -8.562 1.00 93.81 66 LYS A C 1
ATOM 554 O O . LYS A 1 66 ? -1.110 1.125 -8.915 1.00 93.81 66 LYS A O 1
ATOM 559 N N . MET A 1 67 ? -2.630 0.659 -7.328 1.00 94.69 67 MET A N 1
ATOM 560 C CA . MET A 1 67 ? -1.662 0.293 -6.299 1.00 94.69 67 MET A CA 1
ATOM 561 C C . MET A 1 67 ? -1.192 -1.143 -6.541 1.00 94.69 67 MET A C 1
ATOM 563 O O . MET A 1 67 ? -1.983 -2.069 -6.452 1.00 94.69 67 MET A O 1
ATOM 567 N N . THR A 1 68 ? 0.086 -1.335 -6.871 1.00 94.00 68 THR A N 1
ATOM 568 C CA . THR A 1 68 ? 0.646 -2.658 -7.230 1.00 94.00 68 THR A CA 1
ATOM 569 C C . THR A 1 68 ? 1.947 -2.976 -6.488 1.00 94.00 68 THR A C 1
ATOM 571 O O . THR A 1 68 ? 2.732 -3.806 -6.938 1.00 94.00 68 THR A O 1
ATOM 574 N N . ARG A 1 69 ? 2.247 -2.242 -5.409 1.00 91.38 69 ARG A N 1
ATOM 575 C CA . ARG A 1 69 ? 3.499 -2.372 -4.634 1.00 91.38 69 ARG A CA 1
ATOM 576 C C . ARG A 1 69 ? 3.277 -2.666 -3.150 1.00 91.38 69 ARG A C 1
ATOM 578 O O . ARG A 1 69 ? 4.211 -3.102 -2.494 1.00 91.38 69 ARG A O 1
ATOM 585 N N . ALA A 1 70 ? 2.079 -2.401 -2.647 1.00 92.50 70 ALA A N 1
ATOM 586 C CA . ALA A 1 70 ? 1.653 -2.612 -1.269 1.00 92.50 70 ALA A CA 1
ATOM 587 C C . ALA A 1 70 ? 0.160 -2.954 -1.289 1.00 92.50 70 ALA A C 1
ATOM 589 O O . ALA A 1 70 ? -0.523 -2.553 -2.232 1.00 92.50 70 ALA A O 1
ATOM 590 N N . ALA A 1 71 ? -0.339 -3.689 -0.295 1.00 94.25 71 ALA A N 1
ATOM 591 C CA . ALA A 1 71 ? -1.762 -4.030 -0.224 1.00 94.25 71 ALA A CA 1
ATOM 592 C C . ALA A 1 71 ? -2.639 -2.919 0.363 1.00 94.25 71 ALA A C 1
ATOM 594 O O . ALA A 1 71 ? -3.846 -2.925 0.142 1.00 94.25 71 ALA A O 1
ATOM 595 N N . GLY A 1 72 ? -2.042 -1.970 1.075 1.00 95.44 72 GLY A N 1
ATOM 596 C CA . GLY A 1 72 ? -2.712 -0.832 1.681 1.00 95.44 72 GLY A CA 1
ATOM 597 C C . GLY A 1 72 ? -1.787 0.375 1.725 1.00 95.44 72 GLY A C 1
ATOM 598 O O . GLY A 1 72 ? -0.569 0.245 1.566 1.00 95.44 72 GLY A O 1
ATOM 599 N N . MET A 1 73 ? -2.385 1.554 1.852 1.00 95.81 73 MET A N 1
ATOM 600 C CA . MET A 1 73 ? -1.682 2.783 2.179 1.00 95.81 73 MET A CA 1
ATOM 601 C C . MET A 1 73 ? -2.625 3.773 2.849 1.00 95.81 73 MET A C 1
ATOM 603 O O . MET A 1 73 ? -3.718 4.056 2.346 1.00 95.81 73 MET A O 1
ATOM 607 N N . THR A 1 74 ? -2.139 4.370 3.929 1.00 95.31 74 THR A N 1
ATOM 608 C CA . THR A 1 74 ? -2.755 5.528 4.558 1.00 95.31 74 THR A CA 1
ATOM 609 C C . THR A 1 74 ? -2.112 6.803 4.021 1.00 95.31 74 THR A C 1
ATOM 611 O O . THR A 1 74 ? -0.901 7.008 4.083 1.00 95.31 74 THR A O 1
ATOM 614 N N . HIS A 1 75 ? -2.935 7.678 3.457 1.00 92.44 75 HIS A N 1
ATOM 615 C CA . HIS A 1 75 ? -2.536 8.995 2.991 1.00 92.44 75 HIS A CA 1
ATOM 616 C C . HIS A 1 75 ? -2.854 10.023 4.069 1.00 92.44 75 HIS A C 1
ATOM 618 O O . HIS A 1 75 ? -4.022 10.304 4.341 1.00 92.44 75 HIS A O 1
ATOM 624 N N . HIS A 1 76 ? -1.809 10.598 4.652 1.00 87.94 76 HIS A N 1
ATOM 625 C CA . HIS A 1 76 ? -1.920 11.644 5.657 1.00 87.94 76 HIS A CA 1
ATOM 626 C C . HIS A 1 76 ? -1.626 13.002 5.018 1.00 87.94 76 HIS A C 1
ATOM 628 O O . HIS A 1 76 ? -0.591 13.190 4.379 1.00 87.94 76 HIS A O 1
ATOM 634 N N . LEU A 1 77 ? -2.533 13.953 5.201 1.00 84.44 77 LEU A N 1
ATOM 635 C CA . LEU A 1 77 ? -2.272 15.370 5.026 1.00 84.44 77 LEU A CA 1
ATOM 636 C C . LEU A 1 77 ? -1.861 15.915 6.388 1.00 84.44 77 LEU A C 1
ATOM 638 O O . LEU A 1 77 ? -2.684 15.979 7.306 1.00 84.44 77 LEU A O 1
ATOM 642 N N . LEU A 1 78 ? -0.588 16.267 6.509 1.00 81.75 78 LEU A N 1
ATOM 643 C CA . LEU A 1 78 ? -0.043 16.875 7.712 1.00 81.75 78 LEU A CA 1
ATOM 644 C C . LEU A 1 78 ? -0.169 18.399 7.616 1.00 81.75 78 LEU A C 1
ATOM 646 O O . LEU A 1 78 ? 0.073 18.980 6.559 1.00 81.75 78 LEU A O 1
ATOM 650 N N . GLY A 1 79 ? -0.596 19.023 8.709 1.00 76.38 79 GLY A N 1
ATOM 651 C CA . GLY A 1 79 ? -0.555 20.470 8.900 1.00 76.38 79 GLY A CA 1
ATOM 652 C C . GLY A 1 79 ? 0.720 20.891 9.625 1.00 76.38 79 GLY A C 1
ATOM 653 O O . GLY A 1 79 ? 1.670 20.116 9.739 1.00 76.38 79 GLY A O 1
ATOM 654 N N . ASP A 1 80 ? 0.716 22.105 10.171 1.00 76.12 80 ASP A N 1
ATOM 655 C CA . ASP A 1 80 ? 1.842 22.615 10.954 1.00 76.12 80 ASP A CA 1
ATOM 656 C C . ASP A 1 80 ? 2.186 21.674 12.122 1.00 76.12 80 ASP A C 1
ATOM 658 O O . ASP A 1 80 ? 1.295 21.118 12.778 1.00 76.12 80 ASP A O 1
ATOM 662 N N . ASN A 1 81 ? 3.484 21.518 12.400 1.00 75.00 81 ASN A N 1
ATOM 663 C CA . ASN A 1 81 ? 4.027 20.628 13.435 1.00 75.00 81 ASN A CA 1
ATOM 664 C C . ASN A 1 81 ? 3.622 19.145 13.270 1.00 75.00 81 ASN A C 1
ATOM 666 O O . ASN A 1 81 ? 3.348 18.477 14.266 1.00 75.00 81 ASN A O 1
ATOM 670 N N . ASP A 1 82 ? 3.533 18.646 12.032 1.00 73.31 82 ASP A N 1
ATOM 671 C CA . ASP A 1 82 ? 3.246 17.239 11.698 1.00 73.31 82 ASP A CA 1
ATOM 672 C C . ASP A 1 82 ? 1.912 16.689 12.249 1.00 73.31 82 ASP A C 1
ATOM 674 O O . ASP A 1 82 ? 1.738 15.489 12.466 1.00 73.31 82 ASP A O 1
ATOM 678 N N . ASN A 1 83 ? 0.919 17.557 12.460 1.00 72.69 83 ASN A N 1
ATOM 679 C CA . ASN A 1 83 ? -0.412 17.144 1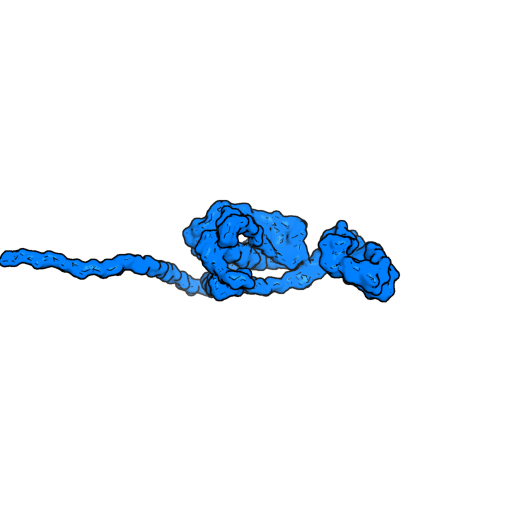2.923 1.00 72.69 83 ASN A CA 1
ATOM 680 C C . ASN A 1 83 ? -1.251 16.536 11.773 1.00 72.69 83 ASN A C 1
ATOM 682 O O . ASN A 1 83 ? -1.353 17.182 10.731 1.00 72.69 83 ASN A O 1
ATOM 686 N N . CYS A 1 84 ? -1.935 15.379 11.943 1.00 81.50 84 CYS A N 1
ATOM 687 C CA . CYS A 1 84 ? -2.910 14.921 10.918 1.00 81.50 84 CYS A CA 1
ATOM 688 C C . CYS A 1 84 ? -4.039 15.940 10.809 1.00 81.50 84 CYS A C 1
ATOM 690 O O . CYS A 1 84 ? -4.779 16.161 11.766 1.00 81.50 84 CYS A O 1
ATOM 692 N N . VAL A 1 85 ? -4.190 16.515 9.622 1.00 82.94 85 VAL A N 1
ATOM 693 C CA . VAL A 1 85 ? -5.335 17.346 9.242 1.00 82.94 85 VAL A CA 1
ATOM 694 C C . VAL A 1 85 ? -6.374 16.493 8.528 1.00 82.94 85 VAL A C 1
ATOM 696 O O . VAL A 1 85 ? -7.569 16.621 8.780 1.00 82.94 85 VAL A O 1
ATOM 699 N N . GLN A 1 86 ? -5.925 15.602 7.647 1.00 86.31 86 GLN A N 1
ATOM 700 C CA . GLN A 1 86 ? -6.794 14.679 6.930 1.00 86.31 86 GLN A CA 1
ATOM 701 C C . GLN A 1 86 ? -6.084 13.347 6.743 1.00 86.31 86 GLN A C 1
ATOM 703 O O . GLN A 1 86 ? -4.905 13.303 6.414 1.00 86.31 86 GLN A O 1
ATOM 708 N N . CYS A 1 87 ? -6.813 12.257 6.908 1.00 91.38 87 CYS A N 1
ATOM 709 C CA . CYS A 1 87 ? -6.299 10.911 6.749 1.00 91.38 87 CYS A CA 1
ATOM 710 C C . CYS A 1 87 ? -7.250 10.181 5.755 1.00 91.38 87 CYS A C 1
ATOM 712 O O . CYS A 1 87 ? -8.464 10.384 5.805 1.00 91.38 87 CYS A O 1
ATOM 714 N N . LYS A 1 88 ? -6.719 9.417 4.790 1.00 95.44 88 LYS A N 1
ATOM 715 C CA . LYS A 1 88 ? -7.481 8.581 3.830 1.00 95.44 88 LYS A CA 1
ATOM 716 C C . LYS A 1 88 ? -6.836 7.203 3.741 1.00 95.44 88 LYS A C 1
ATOM 718 O O . LYS A 1 88 ? -5.617 7.123 3.835 1.00 95.44 88 LYS A O 1
ATOM 723 N N . ILE A 1 89 ? -7.609 6.150 3.494 1.00 97.75 89 ILE A N 1
ATOM 724 C CA . ILE A 1 89 ? -7.091 4.778 3.384 1.00 97.75 89 ILE A CA 1
ATOM 725 C C . ILE A 1 89 ? -7.426 4.211 2.010 1.00 97.75 89 ILE A C 1
ATOM 727 O O . ILE A 1 89 ? -8.593 4.143 1.626 1.00 97.75 89 ILE A O 1
ATOM 731 N N . HIS A 1 90 ? -6.416 3.750 1.277 1.00 97.56 90 HIS A N 1
ATOM 732 C CA . HIS A 1 90 ? -6.609 3.032 0.020 1.00 97.56 90 HIS A CA 1
ATOM 733 C C . HIS A 1 90 ? -6.053 1.615 0.119 1.00 97.56 90 HIS A C 1
ATOM 735 O O . HIS A 1 90 ? -4.923 1.430 0.559 1.00 97.56 90 HIS A O 1
ATOM 741 N N . LEU A 1 91 ? -6.813 0.623 -0.345 1.00 96.94 91 LEU A N 1
ATOM 742 C CA . LEU A 1 91 ? -6.352 -0.765 -0.450 1.00 96.94 91 LEU A CA 1
ATOM 743 C C . LEU A 1 91 ? -6.105 -1.160 -1.905 1.00 96.94 91 LEU A C 1
ATOM 745 O O . LEU A 1 91 ? -6.833 -0.746 -2.806 1.00 96.94 91 LEU A O 1
ATOM 749 N N . SER A 1 92 ? -5.078 -1.966 -2.156 1.00 96.19 92 SER A N 1
ATOM 750 C CA . SER A 1 92 ? -4.759 -2.479 -3.486 1.00 96.19 92 SER A CA 1
ATOM 751 C C . SER A 1 92 ? -5.753 -3.548 -3.893 1.00 96.19 92 SER A C 1
ATOM 753 O O . SER A 1 92 ? -5.693 -4.685 -3.431 1.00 96.19 92 SER A O 1
ATOM 755 N N . GLN A 1 93 ? -6.610 -3.189 -4.838 1.00 94.88 93 GLN A N 1
ATOM 756 C CA . GLN A 1 93 ? -7.456 -4.156 -5.511 1.00 94.88 93 GLN A CA 1
ATOM 757 C C . GLN A 1 93 ? -6.609 -5.206 -6.278 1.00 94.88 93 GLN A C 1
ATOM 759 O O . GLN A 1 93 ? -6.789 -6.392 -6.014 1.00 94.88 93 GLN A O 1
ATOM 764 N N . PRO A 1 94 ? -5.598 -4.834 -7.102 1.00 94.25 94 PRO A N 1
ATOM 765 C CA . PRO A 1 94 ? -4.803 -5.811 -7.858 1.00 94.25 94 PRO A CA 1
ATOM 766 C C . PRO A 1 94 ? -4.053 -6.856 -7.020 1.00 94.25 94 PRO A C 1
ATOM 768 O O . PRO A 1 94 ? -3.799 -7.953 -7.511 1.00 94.25 94 PRO A O 1
ATOM 771 N N . ILE A 1 95 ? -3.630 -6.517 -5.796 1.00 94.25 95 ILE A N 1
ATOM 772 C CA . ILE A 1 95 ? -2.940 -7.465 -4.908 1.00 94.25 95 ILE A CA 1
ATOM 773 C C . ILE A 1 95 ? -3.956 -8.302 -4.138 1.00 94.25 95 ILE A C 1
ATOM 775 O O . ILE A 1 95 ? -3.813 -9.520 -4.084 1.00 94.25 95 ILE A O 1
ATOM 779 N N . LEU A 1 96 ? -4.970 -7.672 -3.539 1.00 92.81 96 LEU A N 1
ATOM 780 C CA . LEU A 1 96 ? -5.871 -8.351 -2.606 1.00 92.81 96 LEU A CA 1
ATOM 781 C C . LEU A 1 96 ? -6.904 -9.251 -3.296 1.00 92.81 96 LEU A C 1
ATOM 783 O O . LEU A 1 96 ? -7.332 -10.224 -2.685 1.00 92.81 96 LEU A O 1
ATOM 787 N N . GLU A 1 97 ? -7.223 -9.020 -4.573 1.00 91.56 97 GLU A N 1
ATOM 788 C CA . GLU A 1 97 ? -8.019 -9.956 -5.389 1.00 91.56 97 GLU A CA 1
ATOM 789 C C . GLU A 1 97 ? -7.353 -11.335 -5.548 1.00 91.56 97 GLU A C 1
ATOM 791 O O . GLU A 1 97 ? -8.032 -12.339 -5.757 1.00 91.56 97 GLU A O 1
ATOM 796 N N . LEU A 1 98 ? -6.022 -11.403 -5.440 1.00 90.00 98 LEU A N 1
ATOM 797 C CA . LEU A 1 98 ? -5.252 -12.648 -5.541 1.00 90.00 98 LEU A CA 1
ATOM 798 C C . LEU A 1 98 ? -5.133 -13.377 -4.195 1.00 90.00 98 LEU A C 1
ATOM 800 O O . LEU A 1 98 ? -4.420 -14.378 -4.092 1.00 90.00 98 LEU A O 1
ATOM 804 N N . ARG A 1 99 ? -5.778 -12.860 -3.144 1.00 89.12 99 ARG A N 1
ATOM 805 C CA . ARG A 1 99 ? -5.583 -13.286 -1.758 1.00 89.12 99 ARG A CA 1
ATOM 806 C C . ARG A 1 99 ? -6.904 -13.673 -1.096 1.00 89.12 99 ARG A C 1
ATOM 808 O O . ARG A 1 99 ? -7.972 -13.231 -1.510 1.00 89.12 99 ARG A O 1
ATOM 815 N N . PRO A 1 100 ? -6.862 -14.487 -0.028 1.00 87.94 100 PRO A N 1
ATOM 816 C CA . PRO A 1 100 ? -8.043 -14.712 0.791 1.00 87.94 100 PRO A CA 1
ATOM 817 C C . PRO A 1 100 ? -8.526 -13.399 1.422 1.00 87.94 100 PRO A C 1
ATOM 819 O O . PRO A 1 100 ? -7.717 -12.558 1.810 1.00 87.94 100 PRO A O 1
ATOM 822 N N . ARG A 1 101 ? -9.842 -13.262 1.627 1.00 86.62 101 ARG A N 1
ATOM 823 C CA . ARG A 1 101 ? -10.481 -12.073 2.228 1.00 86.62 101 ARG A CA 1
ATOM 824 C C . ARG A 1 101 ? -9.832 -11.603 3.535 1.00 86.62 101 ARG A C 1
ATOM 826 O O . ARG A 1 101 ? -9.783 -10.401 3.788 1.00 86.62 101 ARG A O 1
ATOM 833 N N . ARG A 1 102 ? -9.322 -12.529 4.355 1.00 88.19 102 ARG A N 1
ATOM 834 C CA . ARG A 1 102 ? -8.619 -12.198 5.606 1.00 88.19 102 ARG A CA 1
ATOM 835 C C . ARG A 1 102 ? -7.498 -11.177 5.382 1.00 88.19 102 ARG A C 1
ATOM 837 O O . ARG A 1 102 ? -7.352 -10.278 6.196 1.00 88.19 102 ARG A O 1
ATOM 844 N N . ASP A 1 103 ? -6.792 -11.256 4.254 1.00 91.25 103 ASP A N 1
ATOM 845 C CA . ASP A 1 103 ? -5.674 -10.368 3.948 1.00 91.25 103 ASP A CA 1
ATOM 846 C C . ASP A 1 103 ? -6.192 -8.940 3.685 1.00 91.25 103 ASP A C 1
ATOM 848 O O . ASP A 1 103 ? -5.547 -7.975 4.074 1.00 91.25 103 ASP A O 1
ATOM 852 N N . THR A 1 104 ? -7.402 -8.783 3.126 1.00 92.56 104 THR A N 1
ATOM 853 C CA . THR A 1 104 ? -8.062 -7.466 3.006 1.00 92.56 104 THR A CA 1
ATOM 854 C C . THR A 1 104 ? -8.398 -6.887 4.375 1.00 92.56 104 THR A C 1
ATOM 856 O O . THR A 1 104 ? -8.167 -5.706 4.619 1.00 92.56 104 THR A O 1
ATOM 859 N N . VAL A 1 105 ? -8.938 -7.708 5.279 1.00 92.44 105 VAL A N 1
ATOM 860 C CA . VAL A 1 105 ? -9.295 -7.279 6.640 1.00 92.44 105 VAL A CA 1
ATOM 861 C C . VAL A 1 105 ? -8.050 -6.897 7.437 1.00 92.44 105 VAL A C 1
ATOM 863 O O . VAL A 1 105 ? -8.028 -5.846 8.069 1.00 92.44 105 VAL A O 1
ATOM 866 N N . GLU A 1 106 ? -7.003 -7.716 7.376 1.00 94.25 106 GLU A N 1
ATOM 867 C CA . GLU A 1 106 ? -5.731 -7.463 8.052 1.00 94.25 106 GLU A CA 1
ATOM 868 C C . GLU A 1 106 ? -5.032 -6.219 7.495 1.00 94.25 106 GLU A C 1
ATOM 870 O O . GLU A 1 106 ? -4.553 -5.404 8.280 1.00 94.25 106 GLU A O 1
ATOM 875 N N . SER A 1 107 ? -5.031 -6.020 6.170 1.00 95.50 107 SER A N 1
ATOM 876 C CA . SER A 1 107 ? -4.523 -4.787 5.558 1.00 95.50 107 SER A CA 1
ATOM 877 C C . SER A 1 107 ? -5.364 -3.565 5.933 1.00 95.50 107 SER A C 1
ATOM 879 O O . SER A 1 107 ? -4.797 -2.528 6.252 1.00 95.50 107 SER A O 1
ATOM 881 N N . LEU A 1 108 ? -6.697 -3.663 5.972 1.00 96.19 108 LEU A N 1
ATOM 882 C CA . LEU A 1 108 ? -7.539 -2.548 6.414 1.00 96.19 108 LEU A CA 1
ATOM 883 C C . LEU A 1 108 ? -7.241 -2.165 7.866 1.00 96.19 108 LEU A C 1
ATOM 885 O O . LEU A 1 108 ? -7.044 -0.990 8.158 1.00 96.19 108 LEU A O 1
ATOM 889 N N . LEU A 1 109 ? -7.186 -3.145 8.771 1.00 96.69 109 LEU A N 1
ATOM 890 C CA . LEU A 1 109 ? -6.884 -2.901 10.180 1.00 96.69 109 LEU A CA 1
ATOM 891 C C . LEU A 1 109 ? -5.481 -2.308 10.361 1.00 96.69 109 LEU A C 1
ATOM 893 O O . LEU A 1 109 ? -5.333 -1.390 11.162 1.00 96.69 109 LEU A O 1
ATOM 897 N N . HIS A 1 110 ? -4.484 -2.767 9.594 1.00 97.56 110 HIS A N 1
ATOM 898 C CA . HIS A 1 110 ? -3.142 -2.174 9.564 1.00 97.56 110 HIS A CA 1
ATOM 899 C C . HIS A 1 110 ? -3.203 -0.671 9.251 1.00 97.56 110 HIS A C 1
ATOM 901 O O . HIS A 1 110 ? -2.714 0.152 10.025 1.00 97.56 110 HIS A O 1
ATOM 907 N N . GLU A 1 111 ? -3.867 -0.299 8.155 1.00 97.75 111 GLU A N 1
ATOM 908 C CA . GLU A 1 111 ? -4.010 1.106 7.762 1.00 97.75 111 GLU A CA 1
ATOM 909 C C . GLU A 1 111 ? -4.852 1.914 8.766 1.00 97.75 111 GLU A C 1
ATOM 911 O O . GLU A 1 111 ? -4.566 3.078 9.049 1.00 97.75 111 GLU A O 1
ATOM 916 N N . MET A 1 112 ? -5.858 1.300 9.392 1.00 97.62 112 MET A N 1
ATOM 917 C CA . MET A 1 112 ? -6.641 1.951 10.445 1.00 97.62 112 MET A CA 1
ATOM 918 C C . MET A 1 112 ? -5.821 2.230 11.711 1.00 97.62 112 MET A C 1
ATOM 920 O O . MET A 1 112 ? -6.065 3.251 12.351 1.00 97.62 112 MET A O 1
ATOM 924 N N . ILE A 1 113 ? -4.831 1.394 12.061 1.00 97.62 113 ILE A N 1
ATOM 925 C CA . ILE A 1 113 ? -3.888 1.698 13.151 1.00 97.62 113 ILE A CA 1
ATOM 926 C C . ILE A 1 113 ? -3.087 2.957 12.802 1.00 97.62 113 ILE A C 1
ATOM 928 O O . ILE A 1 113 ? -3.014 3.870 13.62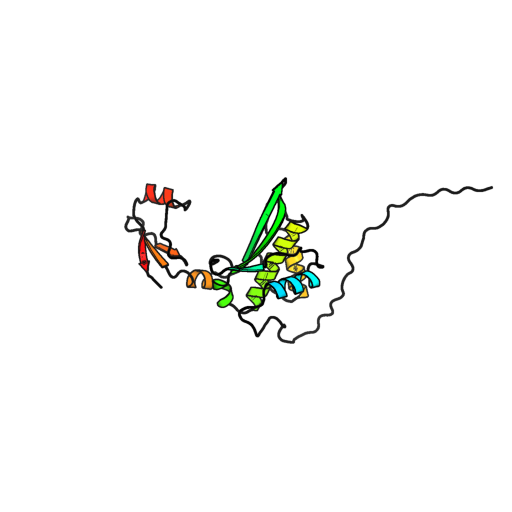5 1.00 97.62 113 ILE A O 1
ATOM 932 N N . HIS A 1 114 ? -2.543 3.057 11.582 1.00 95.94 114 HIS A N 1
ATOM 933 C CA . HIS A 1 114 ? -1.843 4.270 11.144 1.00 95.94 114 HIS A CA 1
ATOM 934 C C . HIS A 1 114 ? -2.741 5.505 11.222 1.00 95.94 114 HIS A C 1
ATOM 936 O O . HIS A 1 114 ? -2.343 6.522 11.794 1.00 95.94 114 HIS A O 1
ATOM 942 N N . ALA A 1 115 ? -3.963 5.420 10.689 1.00 95.94 115 ALA A N 1
ATOM 943 C CA . ALA A 1 115 ? -4.927 6.512 10.750 1.00 95.94 115 ALA A CA 1
ATOM 944 C C . ALA A 1 115 ? -5.245 6.908 12.200 1.00 95.94 115 ALA A C 1
ATOM 946 O O . ALA A 1 115 ? -5.260 8.098 12.518 1.00 95.94 115 ALA A O 1
ATOM 947 N N . TYR A 1 116 ? -5.432 5.926 13.085 1.00 96.12 116 TYR A N 1
ATOM 948 C CA . TYR A 1 116 ? -5.743 6.151 14.493 1.00 96.12 116 TYR A CA 1
ATOM 949 C C . TYR A 1 116 ? -4.616 6.898 15.193 1.00 96.12 116 TYR A C 1
ATOM 951 O O . TYR A 1 116 ? -4.859 7.983 15.710 1.00 96.12 116 TYR A O 1
ATOM 959 N N . LEU A 1 117 ? -3.381 6.392 15.109 1.00 94.25 117 LEU A N 1
ATOM 960 C CA . LEU A 1 117 ? -2.211 7.034 15.715 1.00 94.25 117 LEU A CA 1
ATOM 961 C C . LEU A 1 117 ? -2.002 8.464 15.209 1.00 94.25 117 LEU A C 1
ATOM 963 O O . LEU A 1 117 ? -1.567 9.339 15.959 1.00 94.25 117 LEU A O 1
ATOM 967 N N . CYS A 1 118 ? -2.326 8.711 13.941 1.00 91.94 118 CYS A N 1
ATOM 968 C CA . CYS A 1 118 ? -2.230 10.033 13.345 1.00 91.94 118 CYS A CA 1
ATOM 969 C C . CYS A 1 118 ? -3.298 10.993 13.899 1.00 91.94 118 CYS A C 1
ATOM 971 O O . CYS A 1 118 ? -2.979 12.132 14.238 1.00 91.94 118 CYS A O 1
ATOM 973 N N . VAL A 1 119 ? -4.551 10.536 14.020 1.00 91.38 119 VAL A N 1
ATOM 974 C CA . VAL A 1 119 ? -5.684 11.319 14.551 1.00 91.38 119 VAL A CA 1
ATOM 975 C C . VAL A 1 119 ? -5.516 11.604 16.044 1.00 91.38 119 VAL A C 1
ATOM 977 O O . VAL A 1 119 ? -5.765 12.722 16.492 1.00 91.38 119 VAL A O 1
ATOM 980 N N . THR A 1 120 ? -5.054 10.622 16.818 1.00 92.00 120 THR A N 1
ATOM 981 C CA . THR A 1 120 ? -4.845 10.752 18.268 1.00 92.00 120 THR A CA 1
ATOM 982 C C . THR A 1 120 ? -3.510 11.387 18.634 1.00 92.00 120 THR A C 1
ATOM 984 O O . THR A 1 120 ? -3.237 11.572 19.819 1.00 92.00 120 THR A O 1
ATOM 987 N N . LYS A 1 121 ? -2.685 11.741 17.639 1.00 90.69 121 LYS A N 1
ATOM 988 C CA . LYS A 1 121 ? -1.351 12.334 17.825 1.00 90.69 121 LYS A CA 1
ATOM 989 C C . LYS A 1 121 ? -0.445 11.476 18.711 1.00 90.69 121 LYS A C 1
ATOM 991 O O . LYS A 1 121 ? 0.303 11.987 19.539 1.00 90.69 121 LYS A O 1
ATOM 996 N N . SER A 1 122 ? -0.528 10.163 18.534 1.00 91.44 122 SER A N 1
ATOM 997 C CA . SER A 1 122 ? 0.236 9.165 19.287 1.00 91.44 122 SER A CA 1
ATOM 998 C C . SER A 1 122 ? 1.169 8.357 18.386 1.00 91.44 122 SER A C 1
ATOM 1000 O O . SER A 1 122 ? 1.512 7.222 18.706 1.00 91.44 122 SER A O 1
ATOM 1002 N N . LYS A 1 123 ? 1.544 8.914 17.229 1.00 89.00 123 LYS A N 1
ATOM 1003 C CA . LYS A 1 123 ? 2.550 8.325 16.345 1.00 89.00 123 LYS A CA 1
ATOM 1004 C C . LYS A 1 123 ? 3.934 8.434 16.987 1.00 89.00 123 LYS A C 1
ATOM 1006 O O . LYS A 1 123 ? 4.288 9.481 17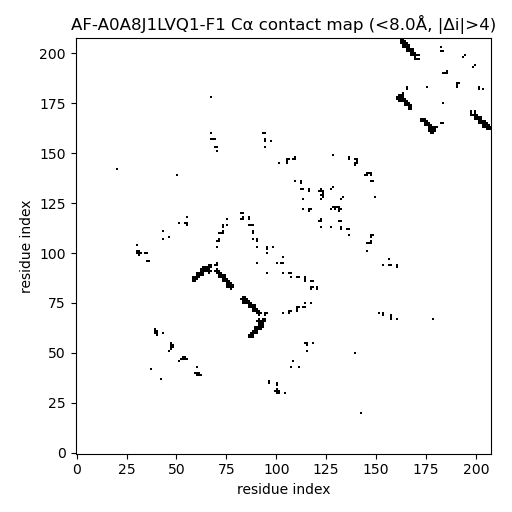.526 1.00 89.00 123 LYS A O 1
ATOM 1011 N N . ASP A 1 124 ? 4.717 7.368 16.880 1.00 89.00 124 ASP A N 1
ATOM 1012 C CA . ASP A 1 124 ? 6.109 7.366 17.314 1.00 89.00 124 ASP A CA 1
ATOM 1013 C C . ASP A 1 124 ? 6.973 8.223 16.358 1.00 89.00 124 ASP A C 1
ATOM 1015 O O . ASP A 1 124 ? 6.877 8.075 15.134 1.00 89.00 124 ASP A O 1
ATOM 1019 N N . PRO A 1 125 ? 7.804 9.155 16.865 1.00 85.88 125 PRO A N 1
ATOM 1020 C CA . PRO A 1 125 ? 8.617 10.015 16.009 1.00 85.88 125 PRO A CA 1
ATOM 1021 C C . PRO A 1 125 ? 9.600 9.219 15.145 1.00 85.88 125 PRO A C 1
ATOM 1023 O O . PRO A 1 125 ? 10.452 8.500 15.660 1.00 85.88 125 PRO A O 1
ATOM 1026 N N . GLY A 1 126 ? 9.508 9.387 13.824 1.00 85.25 126 GLY A N 1
ATOM 1027 C CA . GLY A 1 126 ? 10.421 8.757 12.865 1.00 85.25 126 GLY A CA 1
ATOM 1028 C C . GLY A 1 126 ? 10.214 7.255 12.647 1.00 85.25 126 GLY A C 1
ATOM 1029 O O . GLY A 1 126 ? 10.991 6.664 11.901 1.00 85.25 126 GLY A O 1
ATOM 1030 N N . ASP A 1 127 ? 9.184 6.650 13.246 1.00 86.94 127 ASP A N 1
ATOM 1031 C CA . ASP A 1 127 ? 8.882 5.226 13.094 1.00 86.94 127 ASP A CA 1
ATOM 1032 C C . ASP A 1 127 ? 7.387 5.014 12.823 1.00 86.94 127 ASP A C 1
ATOM 1034 O O . ASP A 1 127 ? 6.532 5.221 13.685 1.00 86.94 127 ASP A O 1
ATOM 1038 N N . ASP A 1 128 ? 7.061 4.599 11.598 1.00 88.38 128 ASP A N 1
ATOM 1039 C CA . ASP A 1 128 ? 5.680 4.321 11.197 1.00 88.38 128 ASP A CA 1
ATOM 1040 C C . ASP A 1 128 ? 5.091 3.111 11.944 1.00 88.38 128 ASP A C 1
ATOM 1042 O O . ASP A 1 128 ? 3.871 3.035 12.115 1.00 88.38 128 ASP A O 1
ATOM 1046 N N . HIS A 1 129 ? 5.941 2.205 12.443 1.00 95.44 129 HIS A N 1
ATOM 1047 C CA . HIS A 1 129 ? 5.563 0.954 13.106 1.00 95.44 129 HIS A CA 1
ATOM 1048 C C . HIS A 1 129 ? 6.211 0.807 14.490 1.00 95.44 129 HIS A C 1
ATOM 1050 O O . HIS A 1 129 ? 6.538 -0.305 14.920 1.00 95.44 129 HIS A O 1
ATOM 1056 N N . GLY A 1 130 ? 6.370 1.926 15.198 1.00 95.56 130 GLY A N 1
ATOM 1057 C CA . GLY A 1 130 ? 6.959 1.976 16.534 1.00 95.56 130 GLY A CA 1
ATOM 1058 C C . GLY A 1 130 ? 6.123 1.298 17.634 1.00 95.56 130 GLY A C 1
ATOM 1059 O O . GLY A 1 130 ? 5.119 0.626 17.359 1.00 95.56 130 GLY A O 1
ATOM 1060 N N . PRO A 1 131 ? 6.527 1.443 18.910 1.00 97.69 131 PRO A N 1
ATOM 1061 C CA . PRO A 1 131 ? 5.873 0.791 20.044 1.00 97.69 131 PRO A CA 1
ATOM 1062 C C . PRO A 1 131 ? 4.353 0.995 20.119 1.00 97.69 131 PRO A C 1
ATOM 1064 O O . PRO A 1 131 ? 3.639 0.049 20.452 1.00 97.69 131 PRO A O 1
ATOM 1067 N N . ASN A 1 132 ? 3.836 2.181 19.776 1.00 96.75 132 ASN A N 1
ATOM 1068 C CA . ASN A 1 132 ? 2.396 2.450 19.810 1.00 96.75 132 ASN A CA 1
ATOM 1069 C C . ASN A 1 132 ? 1.642 1.668 18.726 1.00 96.75 132 ASN A C 1
ATOM 1071 O O . ASN A 1 132 ? 0.571 1.113 18.992 1.00 96.75 132 ASN A O 1
ATOM 1075 N N . PHE A 1 133 ? 2.217 1.563 17.524 1.00 97.62 133 PHE A N 1
ATOM 1076 C CA . PHE A 1 133 ? 1.665 0.724 16.459 1.00 97.62 133 PHE A CA 1
ATOM 1077 C C . PHE A 1 133 ? 1.663 -0.745 16.875 1.00 97.62 133 PHE A C 1
ATOM 1079 O O . PHE A 1 133 ? 0.632 -1.414 16.807 1.00 97.62 133 PHE A O 1
ATOM 1086 N N . GLN A 1 134 ? 2.810 -1.243 17.341 1.00 98.12 134 GLN A N 1
ATOM 1087 C CA . GLN A 1 134 ? 2.978 -2.644 17.722 1.00 98.12 134 GLN A CA 1
ATOM 1088 C C . GLN A 1 134 ? 2.057 -3.043 18.873 1.00 98.12 134 GLN A C 1
ATOM 1090 O O . GLN A 1 134 ? 1.520 -4.151 18.875 1.00 98.12 134 GLN A O 1
ATOM 1095 N N . HIS A 1 135 ? 1.826 -2.134 19.820 1.00 97.62 135 HIS A N 1
ATOM 1096 C CA . HIS A 1 135 ? 0.902 -2.356 20.921 1.00 97.62 135 HIS A CA 1
ATOM 1097 C C . HIS A 1 135 ? -0.541 -2.550 20.433 1.00 97.62 135 HIS A C 1
ATOM 1099 O O . HIS A 1 135 ? -1.167 -3.560 20.759 1.00 97.62 135 HIS A O 1
ATOM 1105 N N . LEU A 1 136 ? -1.054 -1.634 19.602 1.00 97.38 136 LEU A N 1
ATOM 1106 C CA . LEU A 1 136 ? -2.403 -1.748 19.034 1.00 97.38 136 LEU A CA 1
ATOM 1107 C C . LEU A 1 136 ? -2.539 -2.979 18.132 1.00 97.38 136 LEU A C 1
ATOM 1109 O O . LEU A 1 136 ? -3.518 -3.715 18.237 1.00 97.38 136 LEU A O 1
ATOM 1113 N N . MET A 1 137 ? -1.534 -3.242 17.295 1.00 97.69 137 MET A N 1
ATOM 1114 C CA . MET A 1 137 ? -1.464 -4.441 16.459 1.00 97.69 137 MET A CA 1
ATOM 1115 C C . MET A 1 137 ? -1.560 -5.719 17.303 1.00 97.69 137 MET A C 1
ATOM 1117 O O . MET A 1 137 ? -2.334 -6.615 16.970 1.00 97.69 137 MET A O 1
ATOM 1121 N N . GLY A 1 138 ? -0.814 -5.795 18.411 1.00 97.69 138 GLY A N 1
ATOM 1122 C CA . GLY A 1 138 ? -0.844 -6.924 19.340 1.00 97.69 138 GLY A CA 1
ATOM 1123 C C . GLY A 1 138 ? -2.226 -7.139 19.956 1.00 97.69 138 GLY A C 1
ATOM 1124 O O . GLY A 1 138 ? -2.741 -8.255 19.908 1.00 97.69 138 GLY A O 1
ATOM 1125 N N . ILE A 1 139 ? -2.861 -6.067 20.442 1.00 95.44 139 ILE A N 1
ATOM 1126 C CA . ILE A 1 139 ? -4.222 -6.120 21.000 1.00 95.44 139 ILE A CA 1
ATOM 1127 C C . ILE A 1 139 ? -5.217 -6.645 19.960 1.00 95.44 139 ILE A C 1
ATOM 1129 O O . ILE A 1 139 ? -6.017 -7.530 20.268 1.00 95.44 139 ILE A O 1
ATOM 1133 N N . LEU A 1 140 ? -5.178 -6.130 18.729 1.00 94.56 140 LEU A N 1
ATOM 1134 C CA . LEU A 1 140 ? -6.105 -6.549 17.675 1.00 94.56 140 LEU A CA 1
ATOM 1135 C C . LEU A 1 140 ? -5.880 -8.005 17.268 1.00 94.56 140 LEU A C 1
ATOM 1137 O O . LEU A 1 140 ? -6.848 -8.758 17.159 1.00 94.56 140 LEU A O 1
ATOM 1141 N N . ASN A 1 141 ? -4.624 -8.426 17.116 1.00 95.00 141 ASN A N 1
ATOM 1142 C CA . ASN A 1 141 ? -4.288 -9.812 16.803 1.00 95.00 141 ASN A CA 1
ATOM 1143 C C . ASN A 1 141 ? -4.754 -10.781 17.885 1.00 95.00 141 ASN A C 1
ATOM 1145 O O . ASN A 1 141 ? -5.349 -11.804 17.561 1.00 95.00 141 ASN A O 1
ATOM 1149 N N . GLU A 1 142 ? -4.556 -10.457 19.161 1.00 93.81 142 GLU A N 1
ATOM 1150 C CA . GLU A 1 142 ? -5.041 -11.290 20.263 1.00 93.81 142 GLU A CA 1
ATOM 1151 C C . GLU A 1 142 ? -6.577 -11.328 20.312 1.00 93.81 142 GLU A C 1
ATOM 1153 O O . GLU A 1 142 ? -7.179 -12.401 20.385 1.00 93.81 142 GLU A O 1
ATOM 1158 N N . THR A 1 143 ? -7.222 -10.164 20.206 1.00 88.62 143 THR A N 1
ATOM 1159 C CA . THR A 1 143 ? -8.679 -10.030 20.369 1.00 88.62 143 THR A CA 1
ATOM 1160 C C . THR A 1 143 ? -9.460 -10.654 19.212 1.00 88.62 143 THR A C 1
ATOM 1162 O O . THR A 1 143 ? -10.507 -11.269 19.421 1.00 88.62 143 THR A O 1
ATOM 1165 N N . LEU A 1 144 ? -8.973 -10.494 17.979 1.00 86.88 144 LEU A N 1
ATOM 1166 C CA . LEU A 1 144 ? -9.661 -10.926 16.755 1.00 86.88 144 LEU A CA 1
ATOM 1167 C C . LEU A 1 144 ? -9.124 -12.249 16.212 1.00 86.88 144 LEU A C 1
ATOM 1169 O O . LEU A 1 144 ? -9.729 -12.867 15.326 1.00 86.88 144 LEU A O 1
ATOM 1173 N N . GLY A 1 145 ? -7.976 -12.685 16.729 1.00 87.38 145 GLY A N 1
ATOM 1174 C CA . GLY A 1 145 ? -7.193 -13.770 16.166 1.00 87.38 145 GLY A CA 1
ATOM 1175 C C . GLY A 1 145 ? -6.749 -13.493 14.723 1.00 87.38 145 GLY A C 1
ATOM 1176 O O . GLY A 1 145 ? -6.594 -14.441 13.951 1.00 87.38 145 GLY A O 1
ATOM 1177 N N . THR A 1 146 ? -6.612 -12.219 14.346 1.00 89.75 146 THR A N 1
ATOM 1178 C CA . THR A 1 146 ? -5.978 -11.791 13.093 1.00 89.75 146 THR A CA 1
ATOM 1179 C C . THR A 1 146 ? -4.467 -11.988 13.162 1.00 89.75 146 THR A C 1
ATOM 1181 O O . THR A 1 146 ? -3.905 -12.224 14.231 1.00 89.75 146 THR A O 1
ATOM 1184 N N . ASN A 1 147 ? -3.803 -11.869 12.016 1.00 92.62 147 ASN A N 1
ATOM 1185 C CA . ASN A 1 147 ? -2.351 -11.872 11.914 1.00 92.62 147 ASN A CA 1
ATOM 1186 C C . ASN A 1 147 ? -1.842 -10.613 11.191 1.00 92.62 147 ASN A C 1
ATOM 1188 O O . ASN A 1 147 ? -1.088 -10.691 10.219 1.00 92.62 147 ASN A O 1
ATOM 1192 N N . ILE A 1 148 ? -2.269 -9.440 11.668 1.00 94.62 148 ILE A N 1
ATOM 1193 C CA . ILE A 1 148 ? -1.737 -8.146 11.230 1.00 94.62 148 ILE A CA 1
ATOM 1194 C C . ILE A 1 148 ? -0.226 -8.151 11.483 1.00 94.62 148 ILE A C 1
ATOM 1196 O O . ILE A 1 148 ? 0.222 -8.499 12.577 1.00 94.62 148 ILE A O 1
ATOM 1200 N N . ALA A 1 149 ? 0.551 -7.763 10.476 1.00 92.00 149 ALA A N 1
ATOM 1201 C CA . ALA A 1 149 ? 2.005 -7.733 10.535 1.00 92.00 149 ALA A CA 1
ATOM 1202 C C . ALA A 1 149 ? 2.533 -6.373 10.068 1.00 92.00 149 ALA A C 1
ATOM 1204 O O . ALA A 1 149 ? 1.911 -5.713 9.239 1.00 92.00 149 ALA A O 1
ATOM 1205 N N . ILE A 1 150 ? 3.711 -5.986 10.567 1.00 92.00 150 ILE A N 1
ATOM 1206 C CA . ILE A 1 150 ? 4.442 -4.786 10.119 1.00 92.00 150 ILE A CA 1
ATOM 1207 C C . ILE A 1 150 ? 4.832 -4.923 8.644 1.00 92.00 150 ILE A C 1
ATOM 1209 O O . ILE A 1 150 ? 4.652 -4.014 7.840 1.00 92.00 150 ILE A O 1
ATOM 1213 N N . GLN A 1 151 ? 5.354 -6.095 8.282 1.00 81.88 151 GLN A N 1
ATOM 1214 C CA . GLN A 1 151 ? 5.703 -6.428 6.912 1.00 81.88 151 GLN A CA 1
ATOM 1215 C C . GLN A 1 151 ? 4.721 -7.454 6.376 1.00 81.88 151 GLN A C 1
ATOM 1217 O O . GLN A 1 151 ? 4.696 -8.605 6.815 1.00 81.88 151 GLN A O 1
ATOM 1222 N N . HIS A 1 152 ? 3.942 -7.055 5.380 1.00 73.62 152 HIS A N 1
ATOM 1223 C CA . HIS A 1 152 ? 3.136 -8.004 4.639 1.00 73.62 152 HIS A CA 1
ATOM 1224 C C . HIS A 1 152 ? 3.940 -8.638 3.493 1.00 73.62 152 HIS A C 1
ATOM 1226 O O . HIS A 1 152 ? 4.628 -7.955 2.732 1.00 73.62 152 HIS A O 1
ATOM 1232 N N . ASN A 1 153 ? 3.831 -9.960 3.335 1.00 78.19 153 ASN A N 1
ATOM 1233 C CA . ASN A 1 153 ? 4.506 -10.703 2.273 1.00 78.19 153 ASN A CA 1
ATOM 1234 C C . ASN A 1 153 ? 3.581 -10.892 1.057 1.00 78.19 153 ASN A C 1
ATOM 1236 O O . ASN A 1 153 ? 2.929 -11.928 0.926 1.00 78.19 153 ASN A O 1
ATOM 1240 N N . PHE A 1 154 ? 3.563 -9.897 0.165 1.00 86.62 154 PHE A N 1
ATOM 1241 C CA . PHE A 1 154 ? 2.857 -9.946 -1.127 1.00 86.62 154 PHE A CA 1
ATOM 1242 C C . PHE A 1 154 ? 3.814 -10.088 -2.318 1.00 86.62 154 PHE A C 1
ATOM 1244 O O . PHE A 1 154 ? 3.506 -9.666 -3.431 1.00 86.62 154 PHE A O 1
ATOM 1251 N N . HIS A 1 155 ? 5.023 -10.617 -2.095 1.00 86.38 155 HIS A N 1
ATOM 1252 C CA . HIS A 1 155 ? 6.067 -10.642 -3.124 1.00 86.38 155 HIS A CA 1
ATOM 1253 C C . HIS A 1 155 ? 5.617 -11.407 -4.372 1.00 86.38 155 HIS A C 1
ATOM 1255 O O . HIS A 1 155 ? 5.862 -10.952 -5.484 1.00 86.38 155 HIS A O 1
ATOM 1261 N N . LYS A 1 156 ? 4.917 -12.536 -4.205 1.00 89.88 156 LYS A N 1
ATOM 1262 C CA . LYS A 1 156 ? 4.441 -13.343 -5.337 1.00 89.88 156 LYS A CA 1
ATOM 1263 C C . LYS A 1 156 ? 3.399 -12.596 -6.163 1.00 89.88 156 LYS A C 1
ATOM 1265 O O . LYS A 1 156 ? 3.487 -12.597 -7.384 1.00 89.88 156 LYS A O 1
ATOM 1270 N N . GLU A 1 157 ? 2.454 -11.936 -5.506 1.00 93.75 157 GLU A N 1
ATOM 1271 C CA . GLU A 1 157 ? 1.395 -11.155 -6.143 1.00 93.75 157 GLU A CA 1
ATOM 1272 C C . GLU A 1 157 ? 1.983 -9.932 -6.849 1.00 93.75 157 GLU A C 1
ATOM 1274 O O . GLU A 1 157 ? 1.691 -9.685 -8.016 1.00 93.75 157 GLU A O 1
ATOM 1279 N N . VAL A 1 158 ? 2.887 -9.208 -6.182 1.00 92.00 158 VAL A N 1
ATOM 1280 C CA . VAL A 1 158 ? 3.598 -8.064 -6.764 1.00 92.00 158 VAL A CA 1
ATOM 1281 C C . VAL A 1 158 ? 4.409 -8.485 -7.990 1.00 92.00 158 VAL A C 1
ATOM 1283 O O . VAL A 1 158 ? 4.363 -7.785 -9.000 1.00 92.00 158 VAL A O 1
ATOM 1286 N N . GLU A 1 159 ? 5.128 -9.611 -7.943 1.00 92.06 159 GLU A N 1
ATOM 1287 C CA . GLU A 1 159 ? 5.845 -10.129 -9.115 1.00 92.06 159 GLU A CA 1
ATOM 1288 C C . GLU A 1 159 ? 4.886 -10.569 -10.229 1.00 92.06 159 GLU A C 1
ATOM 1290 O O . GLU A 1 159 ? 5.115 -10.226 -11.387 1.00 92.06 159 GLU A O 1
ATOM 1295 N N . ALA A 1 160 ? 3.787 -11.255 -9.902 1.00 91.88 160 ALA A N 1
ATOM 1296 C CA . ALA A 1 160 ? 2.787 -11.693 -10.879 1.00 91.88 160 ALA A CA 1
ATOM 1297 C C . ALA A 1 160 ? 2.107 -10.518 -11.604 1.00 91.88 160 ALA A C 1
ATOM 1299 O O . ALA A 1 160 ? 1.748 -10.623 -12.778 1.00 91.88 160 ALA A O 1
ATOM 1300 N N . LEU A 1 161 ? 1.965 -9.371 -10.934 1.00 92.75 161 LEU A N 1
ATOM 1301 C CA . LEU A 1 161 ? 1.431 -8.156 -11.544 1.00 92.75 161 LEU A CA 1
ATOM 1302 C C . LEU A 1 161 ? 2.405 -7.506 -12.536 1.00 92.75 161 LEU A C 1
ATOM 1304 O O . LEU A 1 161 ? 1.960 -6.711 -13.362 1.00 92.75 161 LEU A O 1
ATOM 1308 N N . LYS A 1 162 ? 3.712 -7.810 -12.499 1.00 93.44 162 LYS A N 1
ATOM 1309 C CA . LYS A 1 162 ? 4.724 -7.190 -13.372 1.00 93.44 162 LYS A CA 1
ATOM 1310 C C . LYS A 1 162 ? 4.736 -7.784 -14.784 1.00 93.44 162 LYS A C 1
ATOM 1312 O O . LYS A 1 162 ? 5.682 -8.453 -15.190 1.00 93.44 162 LYS A O 1
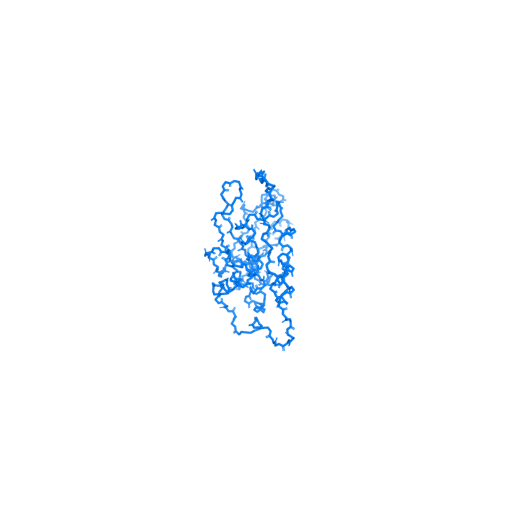ATOM 1317 N N . LYS A 1 163 ? 3.694 -7.474 -15.552 1.00 93.06 163 LYS A N 1
ATOM 1318 C CA . LYS A 1 163 ? 3.482 -7.983 -16.916 1.00 93.06 163 LYS A CA 1
ATOM 1319 C C . LYS A 1 163 ? 4.284 -7.264 -18.005 1.00 93.06 163 LYS A C 1
ATOM 1321 O O . LYS A 1 163 ? 4.306 -7.713 -19.141 1.00 93.06 163 LYS A O 1
ATOM 1326 N N . HIS A 1 164 ? 4.928 -6.143 -17.690 1.00 95.44 164 HIS A N 1
ATOM 1327 C CA . HIS A 1 164 ? 5.727 -5.396 -18.657 1.00 95.44 164 HIS A CA 1
ATOM 1328 C C . HIS A 1 164 ? 7.210 -5.516 -18.347 1.00 95.44 164 HIS A C 1
ATOM 1330 O O . HIS A 1 164 ? 7.625 -5.303 -17.204 1.00 95.44 164 HIS A O 1
ATOM 1336 N N . GLN A 1 165 ? 8.008 -5.796 -19.373 1.00 97.06 165 GLN A N 1
ATOM 1337 C CA . GLN A 1 165 ? 9.454 -5.922 -19.256 1.00 97.06 165 GLN A CA 1
ATOM 1338 C C . GLN A 1 165 ? 10.159 -5.000 -20.247 1.00 97.06 165 GLN A C 1
ATOM 1340 O O . GLN A 1 165 ? 9.755 -4.899 -21.406 1.00 97.06 165 GLN A O 1
ATOM 1345 N N . TRP A 1 166 ? 11.231 -4.365 -19.780 1.00 97.81 166 TRP A N 1
ATOM 1346 C CA . TRP A 1 166 ? 12.200 -3.664 -20.611 1.00 97.81 166 TRP A CA 1
ATOM 1347 C C . TRP A 1 166 ? 13.593 -4.195 -20.328 1.00 97.81 166 TRP A C 1
ATOM 1349 O O . TRP A 1 166 ? 13.916 -4.515 -19.184 1.00 97.81 166 TRP A O 1
ATOM 1359 N N . GLU A 1 167 ? 14.417 -4.237 -21.360 1.00 98.00 167 GLU A N 1
ATOM 1360 C CA . GLU A 1 167 ? 15.829 -4.574 -21.276 1.00 98.00 167 GLU A CA 1
ATOM 1361 C C . GLU A 1 167 ? 16.653 -3.423 -21.845 1.00 98.00 167 GLU A C 1
ATOM 1363 O O . GLU A 1 167 ? 16.285 -2.826 -22.857 1.00 98.00 167 GLU A O 1
ATOM 1368 N N . CYS A 1 168 ? 17.743 -3.079 -21.165 1.00 97.94 168 CYS A N 1
ATOM 1369 C CA . CYS A 1 168 ? 18.686 -2.097 -21.674 1.00 97.94 168 CYS A CA 1
ATOM 1370 C C . CYS A 1 168 ? 19.454 -2.669 -22.875 1.00 97.94 168 CYS A C 1
ATOM 1372 O O . CYS A 1 168 ? 20.065 -3.734 -22.772 1.00 97.94 168 CYS A O 1
ATOM 1374 N N . ASP A 1 169 ? 19.458 -1.952 -23.999 1.00 97.75 169 ASP A N 1
ATOM 1375 C CA . ASP A 1 169 ? 20.220 -2.330 -25.194 1.00 97.75 169 ASP A CA 1
ATOM 1376 C C . ASP A 1 169 ? 21.739 -2.120 -25.035 1.00 97.75 169 ASP A C 1
ATOM 1378 O O . ASP A 1 169 ? 22.525 -2.764 -25.736 1.00 97.75 169 ASP A O 1
ATOM 1382 N N . GLY A 1 170 ? 22.154 -1.312 -24.058 1.00 97.00 170 GLY A N 1
ATOM 1383 C CA . GLY A 1 170 ? 23.544 -1.012 -23.730 1.00 97.00 170 GLY A CA 1
ATOM 1384 C C . GLY A 1 170 ? 24.306 -2.154 -23.038 1.00 97.00 170 GLY A C 1
ATOM 1385 O O . GLY A 1 170 ? 23.802 -3.274 -22.889 1.00 97.00 170 GLY A O 1
ATOM 1386 N N . PRO A 1 171 ? 25.545 -1.889 -22.584 1.00 97.19 171 PRO A N 1
ATOM 1387 C CA . PRO A 1 171 ? 26.427 -2.908 -22.011 1.00 97.19 171 PRO A CA 1
ATOM 1388 C C . PRO A 1 171 ? 25.897 -3.541 -20.717 1.00 97.19 171 PRO A C 1
ATOM 1390 O O . PRO A 1 171 ? 26.268 -4.669 -20.404 1.00 97.19 171 PRO A O 1
ATOM 1393 N N . CYS A 1 172 ? 25.027 -2.860 -19.961 1.00 96.56 172 CYS A N 1
ATOM 1394 C CA . CYS A 1 172 ? 24.568 -3.369 -18.667 1.00 96.56 172 CYS A CA 1
ATOM 1395 C C . CYS A 1 172 ? 23.518 -4.487 -18.765 1.00 96.56 172 CYS A C 1
ATOM 1397 O O . CYS A 1 172 ? 23.306 -5.182 -17.773 1.00 96.56 172 CYS A O 1
ATOM 1399 N N . LYS A 1 173 ? 22.821 -4.624 -19.908 1.00 97.00 173 LYS A N 1
ATOM 1400 C CA . LYS A 1 173 ? 21.720 -5.590 -20.127 1.00 97.00 173 LYS A CA 1
ATOM 1401 C C . LYS A 1 173 ? 20.700 -5.660 -18.980 1.00 97.00 173 LYS A C 1
ATOM 1403 O O . LYS A 1 173 ? 20.088 -6.692 -18.712 1.00 97.00 173 LYS A O 1
ATOM 1408 N N . LYS A 1 174 ? 20.510 -4.542 -18.267 1.00 96.38 174 LYS A N 1
ATOM 1409 C CA . LYS A 1 174 ? 19.629 -4.462 -17.100 1.00 96.38 174 LYS A CA 1
ATOM 1410 C C . LYS A 1 174 ? 18.185 -4.710 -17.521 1.00 96.38 174 LYS A C 1
ATOM 1412 O O . LYS A 1 174 ? 17.681 -4.044 -18.422 1.00 96.38 174 LYS A O 1
ATOM 1417 N N . ILE A 1 175 ? 17.506 -5.602 -16.805 1.00 96.44 175 ILE A N 1
ATOM 1418 C CA . ILE A 1 175 ? 16.082 -5.887 -16.994 1.00 96.44 175 ILE A CA 1
ATOM 1419 C C . ILE A 1 175 ? 15.267 -5.138 -15.938 1.00 96.44 175 ILE A C 1
ATOM 1421 O O . ILE A 1 175 ? 15.555 -5.204 -14.742 1.00 96.44 175 ILE A O 1
ATOM 1425 N N . VAL A 1 176 ? 14.213 -4.450 -16.371 1.00 95.94 176 VAL A N 1
ATOM 1426 C CA . VAL A 1 176 ? 13.244 -3.784 -15.498 1.00 95.94 176 VAL A CA 1
ATOM 1427 C C . VAL A 1 176 ? 11.858 -4.354 -15.767 1.00 95.94 176 VAL A C 1
ATOM 1429 O O . VAL A 1 176 ? 11.349 -4.272 -16.882 1.00 95.94 176 VAL A O 1
ATOM 1432 N N . LYS A 1 177 ? 11.228 -4.905 -14.725 1.00 95.25 177 LYS A N 1
ATOM 1433 C CA . LYS A 1 177 ? 9.860 -5.441 -14.768 1.00 95.25 177 LYS A CA 1
ATOM 1434 C C . LYS A 1 177 ? 8.895 -4.519 -14.025 1.00 95.25 177 LYS A C 1
ATOM 1436 O O . LYS A 1 177 ? 9.203 -4.073 -12.916 1.00 95.25 177 LYS A O 1
ATOM 1441 N N . ARG A 1 178 ? 7.727 -4.228 -14.604 1.00 93.94 178 ARG A N 1
ATOM 1442 C CA . ARG A 1 178 ? 6.710 -3.337 -14.016 1.00 93.94 178 ARG A CA 1
ATOM 1443 C C . ARG A 1 178 ? 5.298 -3.829 -14.259 1.00 93.94 178 ARG A C 1
ATOM 1445 O O . ARG A 1 178 ? 5.004 -4.455 -15.270 1.00 93.94 178 ARG A O 1
ATOM 1452 N N . ALA A 1 179 ? 4.411 -3.459 -13.342 1.00 93.06 179 ALA A N 1
ATOM 1453 C CA . ALA A 1 179 ? 2.981 -3.712 -13.479 1.00 93.06 179 ALA A CA 1
ATOM 1454 C C . ALA A 1 179 ? 2.272 -2.735 -14.423 1.00 93.06 179 ALA A C 1
ATOM 1456 O O . ALA A 1 179 ? 1.206 -3.035 -14.944 1.00 93.06 179 ALA A O 1
ATOM 1457 N N . ARG A 1 180 ? 2.865 -1.562 -14.669 1.00 90.81 180 ARG A N 1
ATOM 1458 C CA . ARG A 1 180 ? 2.326 -0.553 -15.585 1.00 90.81 180 ARG A CA 1
ATOM 1459 C C . ARG A 1 180 ? 3.184 -0.468 -16.835 1.00 90.81 180 ARG A C 1
ATOM 1461 O O . ARG A 1 180 ? 4.407 -0.551 -16.732 1.00 90.81 180 ARG A O 1
ATOM 1468 N N . ASN A 1 181 ? 2.543 -0.220 -17.975 1.00 93.56 181 ASN A N 1
ATOM 1469 C CA . ASN A 1 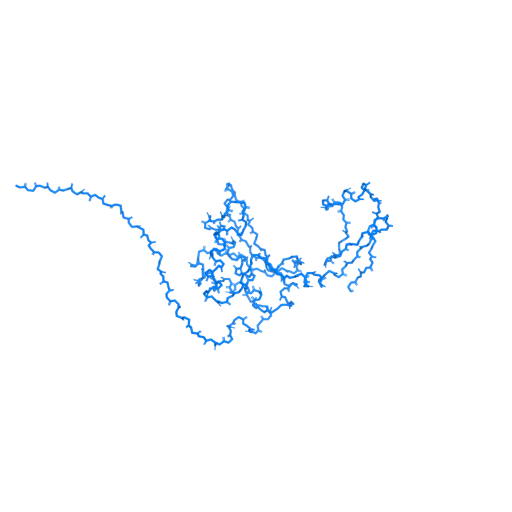181 ? 3.214 0.078 -19.236 1.00 93.56 181 ASN A CA 1
ATOM 1470 C C . ASN A 1 181 ? 3.863 1.470 -19.179 1.00 93.56 181 ASN A C 1
ATOM 1472 O O . ASN A 1 181 ? 3.322 2.452 -19.680 1.00 93.56 181 ASN A O 1
ATOM 1476 N N . LEU A 1 182 ? 4.985 1.569 -18.476 1.00 92.50 182 LEU A N 1
ATOM 1477 C CA . LEU A 1 182 ? 5.737 2.796 -18.298 1.00 92.50 182 LEU A CA 1
ATOM 1478 C C . LEU A 1 182 ? 7.214 2.446 -18.388 1.00 92.50 182 LEU A C 1
ATOM 1480 O O . LEU A 1 182 ? 7.727 1.789 -17.484 1.00 92.50 182 LEU A O 1
ATOM 1484 N N . ALA A 1 183 ? 7.887 2.888 -19.446 1.00 94.62 183 ALA A N 1
ATOM 1485 C CA . ALA A 1 183 ? 9.316 2.660 -19.610 1.00 94.62 183 ALA A CA 1
ATOM 1486 C C . ALA A 1 183 ? 10.126 3.327 -18.480 1.00 94.62 183 ALA A C 1
ATOM 1488 O O . ALA A 1 183 ? 9.671 4.318 -17.885 1.00 94.62 183 ALA A O 1
ATOM 1489 N N . PRO A 1 184 ? 11.306 2.790 -18.131 1.00 96.12 184 PRO A N 1
ATOM 1490 C CA . PRO A 1 184 ? 12.251 3.503 -17.282 1.00 96.12 184 PRO A CA 1
ATOM 1491 C C . PRO A 1 184 ? 12.557 4.901 -17.818 1.00 96.12 184 PRO A C 1
ATOM 1493 O O . PRO A 1 184 ? 12.638 5.091 -19.028 1.00 96.12 184 PRO A O 1
ATOM 1496 N N . SER A 1 185 ? 12.651 5.890 -16.927 1.00 93.62 185 SER A N 1
ATOM 1497 C CA . SER A 1 185 ? 12.890 7.282 -17.336 1.00 93.62 185 SER A CA 1
ATOM 1498 C C . SER A 1 185 ? 13.601 8.095 -16.259 1.00 93.62 185 SER A C 1
ATOM 1500 O O . SER A 1 185 ? 13.634 7.700 -15.093 1.00 93.62 185 SER A O 1
ATOM 1502 N N . ALA A 1 186 ? 14.065 9.290 -16.635 1.00 93.56 186 ALA A N 1
ATOM 1503 C CA . ALA A 1 186 ? 14.764 10.251 -15.774 1.00 93.56 186 ALA A CA 1
ATOM 1504 C C . ALA A 1 186 ? 14.005 10.673 -14.496 1.00 93.56 186 ALA A C 1
ATOM 1506 O O . ALA A 1 186 ? 14.575 11.300 -13.610 1.00 93.56 186 ALA A O 1
ATOM 1507 N N . LYS A 1 187 ? 12.721 10.313 -14.357 1.00 92.00 187 LYS A N 1
ATOM 1508 C CA . LYS A 1 187 ? 11.955 10.497 -13.111 1.00 92.00 187 LYS A CA 1
ATOM 1509 C C . LYS A 1 187 ? 12.433 9.590 -11.972 1.00 92.00 187 LYS A C 1
ATOM 1511 O O . LYS A 1 187 ? 12.045 9.796 -10.824 1.00 92.00 187 LYS A O 1
ATOM 1516 N N . GLU A 1 188 ? 13.212 8.556 -12.270 1.00 92.44 188 GLU A N 1
ATOM 1517 C CA . GLU A 1 188 ? 13.722 7.619 -11.275 1.00 92.44 188 GLU A CA 1
ATOM 1518 C C . GLU A 1 188 ? 15.123 8.001 -10.806 1.00 92.44 188 GLU A C 1
ATOM 1520 O O . GLU A 1 188 ? 15.999 8.290 -11.614 1.00 92.44 188 GLU A O 1
ATOM 1525 N N . ARG A 1 189 ? 15.364 7.901 -9.493 1.00 93.81 189 ARG A N 1
ATOM 1526 C CA . ARG A 1 189 ? 16.648 8.275 -8.871 1.00 93.81 189 ARG A CA 1
ATOM 1527 C C . ARG A 1 189 ? 17.858 7.555 -9.477 1.00 93.81 189 ARG A C 1
ATOM 1529 O O . ARG A 1 189 ? 18.917 8.148 -9.600 1.00 93.81 189 ARG A O 1
ATOM 1536 N N . TRP A 1 190 ? 17.692 6.289 -9.859 1.00 94.25 190 TRP A N 1
ATOM 1537 C CA . TRP A 1 190 ? 18.764 5.465 -10.427 1.00 94.25 190 TRP A CA 1
ATOM 1538 C C . TRP A 1 190 ? 18.991 5.713 -11.926 1.00 94.25 190 TRP A C 1
ATOM 1540 O O . TRP A 1 190 ? 19.977 5.233 -12.480 1.00 94.25 190 TRP A O 1
ATOM 1550 N N . PHE A 1 191 ? 18.074 6.407 -12.610 1.00 95.38 191 PHE A N 1
ATOM 1551 C CA . PHE A 1 191 ? 18.134 6.534 -14.066 1.00 95.38 191 PHE A CA 1
ATOM 1552 C C . PHE A 1 191 ? 19.294 7.426 -14.510 1.00 95.38 191 PHE A C 1
ATOM 1554 O O . PHE A 1 191 ? 19.990 7.077 -15.455 1.00 95.38 191 PHE A O 1
ATOM 1561 N N . GLN A 1 192 ? 19.563 8.508 -13.774 1.00 94.25 192 GLN A N 1
ATOM 1562 C CA . GLN A 1 192 ? 20.686 9.404 -14.058 1.00 94.25 192 GLN A CA 1
ATOM 1563 C C . GLN A 1 192 ? 22.038 8.677 -13.970 1.00 94.25 192 GLN A C 1
ATOM 1565 O O . GLN A 1 192 ? 22.895 8.841 -14.834 1.00 94.25 192 GLN A O 1
ATOM 1570 N N . GLU A 1 193 ? 22.223 7.838 -12.949 1.00 95.31 193 GLU A N 1
ATOM 1571 C CA . GLU A 1 193 ? 23.423 7.004 -12.812 1.00 95.31 193 GLU A CA 1
ATOM 1572 C C . GLU A 1 193 ? 23.539 6.009 -13.973 1.00 95.31 193 GLU A C 1
ATOM 1574 O O . GLU A 1 193 ? 24.614 5.828 -14.543 1.00 95.31 193 GLU A O 1
ATOM 1579 N N . HIS A 1 194 ? 22.425 5.393 -14.373 1.00 96.62 194 HIS A N 1
ATOM 1580 C CA . HIS A 1 194 ? 22.388 4.510 -15.534 1.00 96.62 194 HIS A CA 1
ATOM 1581 C C . HIS A 1 194 ? 22.767 5.235 -16.838 1.00 96.62 194 HIS A C 1
ATOM 1583 O O . HIS A 1 194 ? 23.530 4.689 -17.632 1.00 96.62 194 HIS A O 1
ATOM 1589 N N . GLU A 1 195 ? 22.282 6.457 -17.065 1.00 95.12 195 GLU A N 1
ATOM 1590 C CA . GLU A 1 195 ? 22.664 7.256 -18.238 1.00 95.12 195 GLU A CA 1
ATOM 1591 C C . GLU A 1 195 ? 24.172 7.533 -18.268 1.00 95.12 195 GLU A C 1
ATOM 1593 O O . GLU A 1 195 ? 24.791 7.397 -19.318 1.00 95.12 195 GLU A O 1
ATOM 1598 N N . GLN A 1 196 ? 24.778 7.846 -17.120 1.00 95.44 196 GLN A N 1
ATOM 1599 C CA . GLN A 1 196 ? 26.213 8.140 -17.026 1.00 95.44 196 GLN A CA 1
ATOM 1600 C C . GLN A 1 196 ? 27.102 6.899 -17.168 1.00 95.44 196 GLN A C 1
ATOM 1602 O O . GLN A 1 196 ? 28.190 6.982 -17.731 1.00 95.44 196 GLN A O 1
ATOM 1607 N N . THR A 1 197 ? 26.665 5.758 -16.634 1.00 96.75 197 THR A N 1
ATOM 1608 C CA . THR A 1 197 ? 27.489 4.538 -16.544 1.00 96.75 197 THR A CA 1
ATOM 1609 C C . THR A 1 197 ? 27.256 3.550 -17.685 1.00 96.75 197 THR A C 1
ATOM 1611 O O . THR A 1 197 ? 28.127 2.733 -17.973 1.00 96.75 197 THR A O 1
ATOM 1614 N N . CYS A 1 198 ? 26.092 3.605 -18.337 1.00 97.12 198 CYS A N 1
ATOM 1615 C CA . CYS A 1 198 ? 25.704 2.692 -19.411 1.00 97.12 198 CYS A CA 1
ATOM 1616 C C . CYS A 1 198 ? 25.370 3.432 -20.712 1.00 97.12 198 CYS A C 1
ATOM 1618 O O . CYS A 1 198 ? 25.835 3.027 -21.774 1.00 97.12 198 CYS A O 1
ATOM 1620 N N . GLY A 1 199 ? 24.539 4.479 -20.642 1.00 94.56 199 GLY A N 1
ATOM 1621 C CA . GLY A 1 199 ? 24.095 5.253 -21.812 1.00 94.56 199 GLY A CA 1
ATOM 1622 C C . GLY A 1 199 ? 23.140 4.522 -22.771 1.00 94.56 199 GLY A C 1
ATOM 1623 O O . GLY A 1 199 ? 22.767 5.084 -23.797 1.00 94.56 199 GLY A O 1
ATOM 1624 N N . GLY A 1 200 ? 22.746 3.281 -22.461 1.00 96.19 200 GLY A N 1
ATOM 1625 C CA . GLY A 1 200 ? 21.795 2.507 -23.264 1.00 96.19 200 GLY A CA 1
ATOM 1626 C C . GLY A 1 200 ? 20.337 2.942 -23.084 1.00 96.19 200 GLY A C 1
ATOM 1627 O O . GLY A 1 200 ? 19.977 3.607 -22.112 1.00 96.19 200 GLY A O 1
ATOM 1628 N N . ASN A 1 201 ? 19.477 2.515 -24.002 1.00 96.50 201 ASN A N 1
ATOM 1629 C CA . ASN A 1 201 ? 18.034 2.723 -23.967 1.00 96.50 201 ASN A CA 1
ATOM 1630 C C . ASN A 1 201 ? 17.306 1.465 -23.487 1.00 96.50 201 ASN A C 1
ATOM 1632 O O . ASN A 1 201 ? 17.718 0.337 -23.746 1.00 96.50 201 ASN A O 1
ATOM 1636 N N . PHE A 1 202 ? 16.171 1.650 -22.812 1.00 97.69 202 PHE A N 1
ATOM 1637 C CA . PHE A 1 202 ? 15.322 0.542 -22.378 1.00 97.69 202 PHE A CA 1
ATOM 1638 C C . PHE A 1 202 ? 14.309 0.167 -23.461 1.00 97.69 202 PHE A C 1
ATOM 1640 O O . PHE A 1 202 ? 13.313 0.865 -23.665 1.00 97.69 202 PHE A O 1
ATOM 1647 N N . ILE A 1 203 ? 14.539 -0.971 -24.113 1.00 97.25 203 ILE A N 1
ATOM 1648 C CA . ILE A 1 203 ? 13.679 -1.523 -25.160 1.00 97.25 203 ILE A CA 1
ATOM 1649 C C . ILE A 1 203 ? 12.679 -2.490 -24.532 1.00 97.25 203 ILE A C 1
ATOM 1651 O O . ILE A 1 203 ? 13.032 -3.309 -23.684 1.00 97.25 203 ILE A O 1
ATOM 1655 N N . LYS A 1 204 ? 11.405 -2.385 -24.915 1.00 97.00 204 LYS A N 1
ATOM 1656 C CA . LYS A 1 204 ? 10.350 -3.249 -24.378 1.00 97.00 204 LYS A CA 1
ATOM 1657 C C . LYS A 1 204 ? 10.508 -4.669 -24.926 1.00 97.00 204 LYS A C 1
ATOM 1659 O O . LYS A 1 204 ? 10.602 -4.846 -26.135 1.00 97.00 204 LYS A O 1
ATOM 1664 N N . THR A 1 205 ? 10.521 -5.662 -24.042 1.00 95.62 205 THR A N 1
ATOM 1665 C CA . THR A 1 205 ? 10.764 -7.076 -24.386 1.00 95.62 205 THR A CA 1
ATOM 1666 C C . THR A 1 205 ? 9.598 -8.003 -24.047 1.00 95.62 205 THR A C 1
ATOM 1668 O O . THR A 1 205 ? 9.625 -9.169 -24.425 1.00 95.62 205 THR A O 1
ATOM 1671 N N . SER A 1 206 ? 8.561 -7.511 -23.358 1.00 91.06 206 SER A N 1
ATOM 1672 C CA . SER A 1 206 ? 7.344 -8.284 -23.077 1.00 91.06 206 SER A CA 1
ATOM 1673 C C . SER A 1 206 ? 6.106 -7.391 -22.929 1.00 91.06 206 SER A C 1
ATOM 1675 O O . SER A 1 206 ? 6.185 -6.289 -22.360 1.00 91.06 206 SER A O 1
ATOM 1677 N N . GLU A 1 207 ? 4.969 -7.880 -23.431 1.00 78.19 207 GLU A N 1
ATOM 1678 C CA . GLU A 1 207 ? 3.628 -7.322 -23.235 1.00 78.19 207 GLU A CA 1
ATOM 1679 C C . GLU A 1 207 ? 2.690 -8.368 -22.589 1.00 78.19 207 GLU A C 1
ATOM 1681 O O . GLU A 1 207 ? 2.942 -9.564 -22.748 1.00 78.19 207 GLU A O 1
ATOM 1686 N N . PRO A 1 208 ? 1.656 -7.932 -21.836 1.00 71.81 208 PRO A N 1
ATOM 1687 C CA . PRO A 1 208 ? 0.620 -8.800 -21.273 1.00 71.81 208 PRO A CA 1
ATOM 1688 C C . PRO A 1 208 ? -0.162 -9.605 -22.310 1.00 71.81 208 PRO A C 1
ATOM 1690 O O . PRO A 1 208 ? -0.414 -9.053 -23.404 1.00 71.81 208 PRO A O 1
#